Protein AF-A0A7C3V502-F1 (afdb_monomer)

Mean predicted aligned error: 5.28 Å

Solvent-accessible surface area (backbone atoms only — not comparable to full-atom values): 19127 Å² total; per-residue (Å²): 120,96,48,74,47,62,85,49,51,72,70,89,40,39,70,63,51,28,58,52,49,51,53,50,53,53,49,51,48,48,35,49,53,75,63,43,96,63,15,77,78,39,66,83,66,76,89,85,81,78,85,78,71,73,85,75,92,73,74,84,58,48,64,22,66,33,63,44,36,53,68,42,35,56,64,29,27,85,52,94,46,42,47,17,48,36,57,50,53,22,53,44,64,38,39,59,20,58,54,22,60,83,73,76,39,70,49,58,47,76,46,80,37,49,69,68,15,42,38,43,51,44,23,32,28,42,61,85,42,62,78,43,71,45,50,30,75,38,28,13,46,38,76,64,28,37,44,21,43,50,41,67,70,31,18,50,38,31,41,52,41,51,52,53,43,46,52,52,18,62,76,70,75,50,46,54,62,57,43,72,84,42,39,68,60,51,43,43,54,41,36,76,70,72,48,73,41,89,99,59,67,36,83,69,43,68,66,48,70,71,26,52,75,47,54,74,57,79,67,53,68,34,21,69,69,29,42,73,47,68,53,93,92,44,57,34,34,22,66,46,36,64,77,34,39,42,30,38,39,42,91,54,75,39,74,33,47,34,39,40,39,31,44,31,63,49,87,87,58,86,79,75,87,47,92,89,47,77,90,71,67,89,80,63,72,46,35,37,15,58,19,23,34,33,37,27,38,24,52,95,94,38,77,42,79,77,48,74,52,66,79,47,83,65,43,73,43,79,45,80,64,72,42,76,31,38,26,44,32,45,35,38,63,32,44,62,68,39,81,49,34,41,34,17,29,58,46,41,71

pLDDT: mean 93.51, std 8.18, range [52.06, 98.81]

Sequence (349 aa):
WIELGGEYHPIYDTEKLRDQLLKIVLGVWDHIKNRCPDKKRARNWALEWLQFLPAKRESRRFTGKHILTQNDIESEGKFEDIIAYGGWPMDDHHPAGFYSVKMGFPSTTFHPAPSPYGIPYRCLVSKNIKNLMFAGRNASCTHIAMSSTRVMGTCSSMGQAAGTAAAIAAKKGILPEDISNQIGLLQQTLLYDDAYIPWVKQEMPELTLKSHLLSSSGNPEPVRDGINRPVDNNLHCWECKPGDWISYVFKEKSFVNKITVIVDSGLDKLIAMSHHQRDDQLSSPPETMPENFRIEAKSNGRWHTIIRVKNNYQRLFRYETKREIEGIKLVLEKTHGAKKTRIYAFYCE

Structure (mmCIF, N/CA/C/O backbone):
data_AF-A0A7C3V502-F1
#
_entry.id   AF-A0A7C3V502-F1
#
loop_
_atom_site.group_PDB
_atom_site.id
_atom_site.type_symbol
_atom_site.label_atom_id
_atom_site.label_alt_id
_atom_site.label_comp_id
_atom_site.label_asym_id
_atom_site.label_entity_id
_atom_site.label_seq_id
_atom_site.pdbx_PDB_ins_code
_atom_site.Cartn_x
_atom_site.Cartn_y
_atom_site.Cartn_z
_atom_site.occupancy
_atom_site.B_iso_or_equiv
_atom_site.auth_seq_id
_atom_site.auth_comp_id
_atom_site.auth_asym_id
_atom_site.auth_atom_id
_atom_site.pdbx_PDB_model_num
ATOM 1 N N . TRP A 1 1 ? 24.436 5.297 -14.879 1.00 66.81 1 TRP A N 1
ATOM 2 C CA . TRP A 1 1 ? 23.797 3.981 -15.068 1.00 66.81 1 TRP A CA 1
ATOM 3 C C . TRP A 1 1 ? 24.652 3.119 -15.986 1.00 66.81 1 TRP A C 1
ATOM 5 O O . TRP A 1 1 ? 25.259 3.672 -16.895 1.00 66.81 1 TRP A O 1
ATOM 15 N N . ILE A 1 2 ? 24.754 1.806 -15.738 1.00 84.75 2 ILE A N 1
ATOM 16 C CA . ILE A 1 2 ? 25.392 0.862 -16.674 1.00 84.75 2 ILE A CA 1
ATOM 17 C C . ILE A 1 2 ? 24.279 0.213 -17.493 1.00 84.75 2 ILE A C 1
ATOM 19 O O . ILE A 1 2 ? 23.735 -0.819 -17.110 1.00 84.75 2 ILE A O 1
ATOM 23 N N . GLU A 1 3 ? 23.881 0.866 -18.577 1.00 86.81 3 GLU A N 1
ATOM 24 C CA . GLU A 1 3 ? 22.782 0.401 -19.421 1.00 86.81 3 GLU A CA 1
ATOM 25 C C . GLU A 1 3 ? 23.020 0.762 -20.888 1.00 86.81 3 GLU A C 1
ATOM 27 O O . GLU A 1 3 ? 23.731 1.716 -21.205 1.00 86.81 3 GLU A O 1
ATOM 32 N N . LEU A 1 4 ? 22.434 -0.036 -21.776 1.00 85.56 4 LEU A N 1
ATOM 33 C CA . LEU A 1 4 ? 22.462 0.098 -23.228 1.00 85.56 4 LEU A CA 1
ATOM 34 C C . LEU A 1 4 ? 21.138 -0.440 -23.778 1.00 85.56 4 LEU A C 1
ATOM 36 O O . LEU A 1 4 ? 20.484 -1.250 -23.118 1.00 85.56 4 LEU A O 1
ATOM 40 N N . GLY A 1 5 ? 20.798 -0.067 -25.011 1.00 71.62 5 GLY A N 1
ATOM 41 C CA . GLY A 1 5 ? 19.757 -0.762 -25.771 1.00 71.62 5 GLY A CA 1
ATOM 42 C C . GLY A 1 5 ? 18.637 0.101 -26.335 1.00 71.62 5 GLY A C 1
ATOM 43 O O . GLY A 1 5 ? 17.684 -0.475 -26.835 1.00 71.62 5 GLY A O 1
ATOM 44 N N . GLY A 1 6 ? 18.725 1.433 -26.299 1.00 80.81 6 GLY A N 1
ATOM 45 C CA . GLY A 1 6 ? 17.787 2.268 -27.058 1.00 80.81 6 GLY A CA 1
ATOM 46 C C . GLY A 1 6 ? 18.116 2.354 -28.555 1.00 80.81 6 GLY A C 1
ATOM 47 O O . GLY A 1 6 ? 17.233 2.620 -29.358 1.00 80.81 6 GLY A O 1
ATOM 48 N N . GLU A 1 7 ? 19.366 2.077 -28.942 1.00 87.81 7 GLU A N 1
ATOM 49 C CA . GLU A 1 7 ? 19.826 2.049 -30.346 1.00 87.81 7 GLU A CA 1
ATOM 50 C C . GLU A 1 7 ? 19.799 0.643 -30.980 1.00 87.81 7 GLU A C 1
ATOM 52 O O . GLU A 1 7 ? 20.106 0.478 -32.158 1.00 87.81 7 GLU A O 1
ATOM 57 N N . TYR A 1 8 ? 19.448 -0.384 -30.201 1.00 89.31 8 TYR A N 1
ATOM 58 C CA . TYR A 1 8 ? 19.392 -1.787 -30.624 1.00 89.31 8 TYR A CA 1
ATOM 59 C C . TYR A 1 8 ? 18.069 -2.407 -30.192 1.00 89.31 8 TYR A C 1
ATOM 61 O O . TYR A 1 8 ? 17.436 -1.938 -29.251 1.00 89.31 8 TYR A O 1
ATOM 69 N N . HIS A 1 9 ? 17.646 -3.499 -30.821 1.00 88.69 9 HIS A N 1
ATOM 70 C CA . HIS A 1 9 ? 16.403 -4.146 -30.438 1.00 88.69 9 HIS A CA 1
ATOM 71 C C . HIS A 1 9 ? 16.609 -5.039 -29.196 1.00 88.69 9 HIS A C 1
ATOM 73 O O . HIS A 1 9 ? 17.249 -6.089 -29.289 1.00 88.69 9 HIS A O 1
ATOM 79 N N . PRO A 1 10 ? 15.985 -4.748 -28.037 1.00 84.56 10 PRO A N 1
ATOM 80 C CA . PRO A 1 10 ? 16.294 -5.418 -26.765 1.00 84.56 10 PRO A CA 1
ATOM 81 C C . PRO A 1 10 ? 15.921 -6.909 -26.718 1.00 84.56 10 PRO A C 1
ATOM 83 O O . PRO A 1 10 ? 16.291 -7.615 -25.783 1.00 84.56 10 PRO A O 1
ATOM 86 N N . ILE A 1 11 ? 15.145 -7.411 -27.685 1.00 86.50 11 ILE A N 1
ATOM 87 C CA . ILE A 1 11 ? 14.863 -8.848 -27.865 1.00 86.50 11 ILE A CA 1
ATOM 88 C C . ILE A 1 11 ? 15.848 -9.482 -28.853 1.00 86.50 11 ILE A C 1
ATOM 90 O O . ILE A 1 11 ? 16.619 -10.343 -28.439 1.00 86.50 11 ILE A O 1
ATOM 94 N N . TYR A 1 12 ? 15.842 -9.058 -30.117 1.00 90.50 12 TYR A N 1
ATOM 95 C CA . TYR A 1 12 ? 16.639 -9.680 -31.175 1.00 90.50 12 TYR A CA 1
ATOM 96 C C . TYR A 1 12 ? 18.155 -9.476 -31.027 1.00 90.50 12 TYR A C 1
ATOM 98 O O . TYR A 1 12 ? 18.908 -10.383 -31.356 1.00 90.50 12 TYR A O 1
ATOM 106 N N . ASP A 1 13 ? 18.602 -8.365 -30.433 1.00 91.75 13 ASP A N 1
ATOM 107 C CA . ASP A 1 13 ? 20.029 -8.055 -30.251 1.00 91.75 13 ASP A CA 1
ATOM 108 C C . ASP A 1 13 ? 20.549 -8.399 -28.842 1.00 91.75 13 ASP A C 1
ATOM 110 O O . ASP A 1 13 ? 21.587 -7.891 -28.415 1.00 91.75 13 ASP A O 1
ATOM 114 N N . THR A 1 14 ? 19.833 -9.250 -28.091 1.00 89.88 14 THR A N 1
ATOM 115 C CA . THR A 1 14 ? 20.138 -9.566 -26.677 1.00 89.88 14 THR A CA 1
ATOM 116 C C . THR A 1 14 ? 21.595 -9.984 -26.464 1.00 89.88 14 THR A C 1
ATOM 118 O O . THR A 1 14 ? 22.242 -9.476 -25.552 1.00 89.88 14 THR A O 1
ATOM 121 N N . GLU A 1 15 ? 22.125 -10.878 -27.299 1.00 92.06 15 GLU A N 1
ATOM 122 C CA . GLU A 1 15 ? 23.489 -11.410 -27.160 1.00 92.06 15 GLU A CA 1
ATOM 123 C C . GLU A 1 15 ? 24.552 -10.331 -27.407 1.00 92.06 15 GLU A C 1
ATOM 125 O O . GLU A 1 15 ? 25.498 -10.178 -26.635 1.00 92.06 15 GLU A O 1
ATOM 130 N N . LYS A 1 16 ? 24.347 -9.496 -28.432 1.00 92.75 16 LYS A N 1
ATOM 131 C CA . LYS A 1 16 ? 25.224 -8.355 -28.716 1.00 92.75 16 LYS A CA 1
ATOM 132 C C . LYS A 1 16 ? 25.206 -7.353 -27.563 1.00 92.75 16 LYS A C 1
ATOM 134 O O . LYS A 1 16 ? 26.262 -6.884 -27.139 1.00 92.75 16 LYS A O 1
ATOM 139 N N . LEU A 1 17 ? 24.018 -7.029 -27.050 1.00 91.62 17 LEU A N 1
ATOM 140 C CA . LEU A 1 17 ? 23.853 -6.130 -25.909 1.00 91.62 17 LEU A CA 1
ATOM 141 C C . LEU A 1 17 ? 24.493 -6.700 -24.642 1.00 91.62 17 LEU A C 1
ATOM 143 O O . LEU A 1 17 ? 25.155 -5.954 -23.923 1.00 91.62 17 LEU A O 1
ATOM 147 N N . ARG A 1 18 ? 24.369 -8.010 -24.399 1.00 92.81 18 ARG A N 1
ATOM 148 C CA . ARG A 1 18 ? 25.060 -8.704 -23.308 1.00 92.81 18 ARG A CA 1
ATOM 149 C C . ARG A 1 18 ? 26.557 -8.468 -23.371 1.00 92.81 18 ARG A C 1
ATOM 151 O O . ARG A 1 18 ? 27.131 -7.998 -22.393 1.00 92.81 18 ARG A O 1
ATOM 158 N N . ASP A 1 19 ? 27.182 -8.773 -24.501 1.00 94.12 19 ASP A N 1
ATOM 159 C CA . ASP A 1 19 ? 28.637 -8.707 -24.615 1.00 94.12 19 ASP A CA 1
ATOM 160 C C . ASP A 1 19 ? 29.152 -7.273 -24.424 1.00 94.12 19 ASP A C 1
ATOM 162 O O . ASP A 1 19 ? 30.199 -7.059 -23.812 1.00 94.12 19 ASP A O 1
ATOM 166 N N . GLN A 1 20 ? 28.404 -6.271 -24.896 1.00 92.88 20 GLN A N 1
ATOM 167 C CA . GLN A 1 20 ? 28.734 -4.863 -24.661 1.00 92.88 20 GLN A CA 1
ATOM 168 C C . GLN A 1 20 ? 28.556 -4.461 -23.194 1.00 92.88 20 GLN A C 1
ATOM 170 O O . GLN A 1 20 ? 29.437 -3.816 -22.625 1.00 92.88 20 GLN A O 1
ATOM 175 N N . LEU A 1 21 ? 27.461 -4.870 -22.553 1.00 93.19 21 LEU A N 1
ATOM 176 C CA . LEU A 1 21 ? 27.223 -4.588 -21.138 1.00 93.19 21 LEU A CA 1
ATOM 177 C C . LEU A 1 21 ? 28.276 -5.250 -20.244 1.00 93.19 21 LEU A C 1
ATOM 179 O O . LEU A 1 21 ? 28.781 -4.594 -19.338 1.00 93.19 21 LEU A O 1
ATOM 183 N N . LEU A 1 22 ? 28.680 -6.492 -20.529 1.00 94.25 22 LEU A N 1
ATOM 184 C CA . LEU A 1 22 ? 29.755 -7.172 -19.799 1.00 94.25 22 LEU A CA 1
ATOM 185 C C . LEU A 1 22 ? 31.083 -6.414 -19.916 1.00 94.25 22 LEU A C 1
ATOM 187 O O . LEU A 1 22 ? 31.751 -6.201 -18.904 1.00 94.25 22 LEU A O 1
ATOM 191 N N . LYS A 1 23 ? 31.441 -5.930 -21.116 1.00 94.38 23 LYS A N 1
ATOM 192 C CA . LYS A 1 23 ? 32.631 -5.079 -21.309 1.00 94.38 23 LYS A CA 1
ATOM 193 C C . LYS A 1 23 ? 32.560 -3.807 -20.466 1.00 94.38 23 LYS A C 1
ATOM 195 O O . LYS A 1 23 ? 33.547 -3.449 -19.827 1.00 94.38 23 LYS A O 1
ATOM 200 N N . ILE A 1 24 ? 31.406 -3.136 -20.445 1.00 93.38 24 ILE A N 1
ATOM 201 C CA . ILE A 1 24 ? 31.222 -1.910 -19.659 1.00 93.38 24 ILE A CA 1
ATOM 202 C C . ILE A 1 24 ? 31.322 -2.211 -18.163 1.00 93.38 24 ILE A C 1
ATOM 204 O O . ILE A 1 24 ? 32.071 -1.528 -17.472 1.00 93.38 24 ILE A O 1
ATOM 208 N N . VAL A 1 25 ? 30.626 -3.233 -17.653 1.00 93.69 25 VAL A N 1
ATOM 209 C CA . VAL A 1 25 ? 30.652 -3.576 -16.222 1.00 93.69 25 VAL A CA 1
ATOM 210 C C . VAL A 1 25 ? 32.063 -3.947 -15.765 1.00 93.69 25 VAL A C 1
ATOM 212 O O . VAL A 1 25 ? 32.523 -3.435 -14.746 1.00 93.69 25 VAL A O 1
ATOM 215 N N . LEU A 1 26 ? 32.782 -4.774 -16.530 1.00 94.81 26 LEU A N 1
ATOM 216 C CA . LEU A 1 26 ? 34.165 -5.136 -16.210 1.00 94.81 26 LEU A CA 1
ATOM 217 C C . LEU A 1 26 ? 35.108 -3.927 -16.293 1.00 94.81 26 LEU A C 1
ATOM 219 O O . LEU A 1 26 ? 35.999 -3.793 -15.458 1.00 94.81 26 LEU A O 1
ATOM 223 N N . GLY A 1 27 ? 34.886 -3.011 -17.241 1.00 94.62 27 GLY A N 1
ATOM 224 C CA . GLY A 1 27 ? 35.622 -1.747 -17.320 1.00 94.62 27 GLY A CA 1
ATOM 225 C C . GLY A 1 27 ? 35.354 -0.820 -16.129 1.00 94.62 27 GLY A C 1
ATOM 226 O O . GLY A 1 27 ? 36.281 -0.215 -15.594 1.00 94.62 27 GLY A O 1
ATOM 227 N N . VAL A 1 28 ? 34.103 -0.737 -15.664 1.00 92.88 28 VAL A N 1
ATOM 228 C CA . VAL A 1 28 ? 33.741 0.001 -14.443 1.00 92.88 28 VAL A CA 1
ATOM 229 C C . VAL A 1 28 ? 34.386 -0.644 -13.217 1.00 92.88 28 VAL A C 1
ATOM 231 O O . VAL A 1 28 ? 34.928 0.069 -12.373 1.00 92.88 28 VAL A O 1
ATOM 234 N N . TRP A 1 29 ? 34.393 -1.976 -13.129 1.00 94.75 29 TRP A N 1
ATOM 235 C CA . TRP A 1 29 ? 35.083 -2.688 -12.056 1.00 94.75 29 TRP A CA 1
ATOM 236 C C . TRP A 1 29 ? 36.590 -2.407 -12.056 1.00 94.75 29 TRP A C 1
ATOM 238 O O . TRP A 1 29 ? 37.125 -2.032 -11.014 1.00 94.75 29 TRP A O 1
ATOM 248 N N . ASP A 1 30 ? 37.262 -2.494 -13.211 1.00 95.38 30 ASP A N 1
ATOM 249 C CA . ASP A 1 30 ? 38.680 -2.125 -13.353 1.00 95.38 30 ASP A CA 1
ATOM 250 C C . ASP A 1 30 ? 38.926 -0.678 -12.910 1.00 95.38 30 ASP A C 1
ATOM 252 O O . ASP A 1 30 ? 39.865 -0.401 -12.161 1.00 95.38 30 ASP A O 1
ATOM 256 N N . HIS A 1 31 ? 38.047 0.249 -13.302 1.00 94.00 31 HIS A N 1
ATOM 257 C CA . HIS A 1 31 ? 38.139 1.633 -12.862 1.00 94.00 31 HIS A CA 1
ATOM 258 C C . HIS A 1 31 ? 38.067 1.748 -11.333 1.00 94.00 31 HIS A C 1
ATOM 260 O O . HIS A 1 31 ? 38.958 2.350 -10.7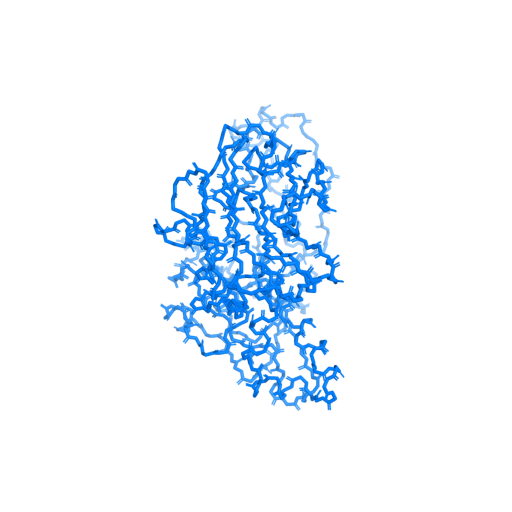36 1.00 94.00 31 HIS A O 1
ATOM 266 N N . ILE A 1 32 ? 37.067 1.132 -10.691 1.00 93.25 32 ILE A N 1
ATOM 267 C CA . ILE A 1 32 ? 36.899 1.133 -9.227 1.00 93.25 32 ILE A CA 1
ATOM 268 C C . ILE A 1 32 ? 38.121 0.526 -8.523 1.00 93.25 32 ILE A C 1
ATOM 270 O O . ILE A 1 32 ? 38.553 1.022 -7.482 1.00 93.25 32 ILE A O 1
ATOM 274 N N . LYS A 1 33 ? 38.690 -0.547 -9.076 1.00 93.25 33 LYS A N 1
ATOM 275 C CA . LYS A 1 33 ? 39.799 -1.278 -8.456 1.00 93.25 33 LYS A CA 1
ATOM 276 C C . LYS A 1 33 ? 41.151 -0.630 -8.609 1.00 93.25 33 LYS A C 1
ATOM 278 O O . LYS A 1 33 ? 41.930 -0.604 -7.659 1.00 93.25 33 LYS A O 1
ATOM 283 N N . ASN A 1 34 ? 41.418 -0.102 -9.792 1.00 93.88 34 ASN A N 1
ATOM 284 C CA . ASN A 1 34 ? 42.779 0.208 -10.195 1.00 93.88 34 ASN A CA 1
ATOM 285 C C . ASN A 1 34 ? 42.990 1.703 -10.455 1.00 93.88 34 ASN A C 1
ATOM 287 O O . ASN A 1 34 ? 44.117 2.195 -10.316 1.00 93.88 34 ASN A O 1
ATOM 291 N N . ARG A 1 35 ? 41.929 2.452 -10.793 1.00 94.25 35 ARG A N 1
ATOM 292 C CA . ARG A 1 35 ? 42.065 3.789 -11.399 1.00 94.25 35 ARG A CA 1
ATOM 293 C C . ARG A 1 35 ? 41.384 4.920 -10.638 1.00 94.25 35 ARG A C 1
ATOM 295 O O . ARG A 1 35 ? 41.898 6.032 -10.690 1.00 94.25 35 ARG A O 1
ATOM 302 N N . CYS A 1 36 ? 40.266 4.678 -9.957 1.00 93.00 36 CYS A N 1
ATOM 303 C CA . CYS A 1 36 ? 39.509 5.753 -9.321 1.00 93.00 36 CYS A CA 1
ATOM 304 C C . CYS A 1 36 ? 40.279 6.363 -8.128 1.00 93.00 36 CYS A C 1
ATOM 306 O O . CYS A 1 36 ? 41.112 5.678 -7.519 1.00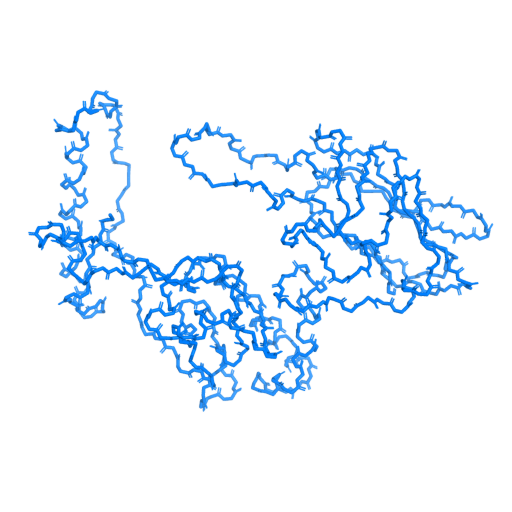 93.00 36 CYS A O 1
ATOM 308 N N . PRO A 1 37 ? 40.008 7.633 -7.760 1.00 93.31 37 PRO A N 1
ATOM 309 C CA . PRO A 1 37 ? 40.662 8.291 -6.622 1.00 93.31 37 PRO A CA 1
ATOM 310 C C . PRO A 1 37 ? 40.542 7.500 -5.309 1.00 93.31 37 PRO A C 1
ATOM 312 O O . PRO A 1 37 ? 41.491 7.426 -4.528 1.00 93.31 37 PRO A O 1
ATOM 315 N N . ASP A 1 38 ? 39.410 6.819 -5.119 1.00 87.31 38 ASP A N 1
ATOM 316 C CA . ASP A 1 38 ? 39.077 6.062 -3.911 1.00 87.31 38 ASP A CA 1
ATOM 317 C C . ASP A 1 38 ? 39.523 4.591 -3.927 1.00 87.31 38 ASP A C 1
ATOM 319 O O . ASP A 1 38 ? 39.175 3.827 -3.023 1.00 87.31 38 ASP A O 1
ATOM 323 N N . LYS A 1 39 ? 40.337 4.161 -4.900 1.00 92.12 39 LYS A N 1
ATOM 324 C CA . LYS A 1 39 ? 40.735 2.749 -5.073 1.00 92.12 39 LYS A CA 1
ATOM 325 C C . LYS A 1 39 ? 41.321 2.085 -3.824 1.00 92.12 39 LYS A C 1
ATOM 327 O O . LYS A 1 39 ? 41.163 0.883 -3.622 1.00 92.12 39 LYS A O 1
ATOM 332 N N . LYS A 1 40 ? 41.952 2.860 -2.929 1.00 93.50 40 LYS A N 1
ATOM 333 C CA . LYS A 1 40 ? 42.460 2.361 -1.636 1.00 93.50 40 LYS A CA 1
ATOM 334 C C . LYS A 1 40 ? 41.350 1.758 -0.770 1.00 93.50 40 LYS A C 1
ATOM 336 O O . LYS A 1 40 ? 41.606 0.772 -0.086 1.00 93.50 40 LYS A O 1
ATOM 341 N N . ARG A 1 41 ? 40.129 2.306 -0.818 1.00 90.38 41 ARG A N 1
ATOM 342 C CA . ARG A 1 41 ? 38.952 1.759 -0.117 1.00 90.38 41 ARG A CA 1
ATOM 343 C C . ARG A 1 41 ? 38.520 0.431 -0.721 1.00 90.38 41 ARG A C 1
ATOM 345 O O . ARG A 1 41 ? 38.160 -0.490 0.003 1.00 90.38 41 ARG A O 1
ATOM 352 N N . ALA A 1 42 ? 38.617 0.325 -2.040 1.00 90.69 42 ALA A N 1
ATOM 353 C CA . ALA A 1 42 ? 38.261 -0.874 -2.769 1.00 90.69 42 ALA A CA 1
ATOM 354 C C . ALA A 1 42 ? 39.357 -1.952 -2.731 1.00 90.69 42 ALA A C 1
ATOM 356 O O . ALA A 1 42 ? 39.081 -3.056 -3.178 1.00 90.69 42 ALA A O 1
ATOM 357 N N . ARG A 1 43 ? 40.563 -1.703 -2.197 1.00 90.31 43 ARG A N 1
ATOM 358 C CA . ARG A 1 43 ? 41.729 -2.610 -2.321 1.00 90.31 43 ARG A CA 1
ATOM 359 C C . ARG A 1 43 ? 41.450 -4.082 -1.982 1.00 90.31 43 ARG A C 1
ATOM 361 O O . ARG A 1 43 ? 42.017 -4.960 -2.614 1.00 90.31 43 ARG A O 1
ATOM 368 N N . ASN A 1 44 ? 40.567 -4.329 -1.011 1.00 92.00 44 ASN A N 1
ATOM 369 C CA . ASN A 1 44 ? 40.256 -5.665 -0.501 1.00 92.00 44 ASN A CA 1
ATOM 370 C C . ASN A 1 44 ? 38.899 -6.206 -0.975 1.00 92.00 44 ASN A C 1
ATOM 372 O O . ASN A 1 44 ? 38.541 -7.309 -0.579 1.00 92.00 44 ASN A O 1
ATOM 376 N N . TRP A 1 45 ? 38.101 -5.465 -1.760 1.00 92.19 45 TRP A N 1
ATOM 377 C CA . TRP A 1 45 ? 36.834 -6.045 -2.236 1.00 92.19 45 TRP A CA 1
ATOM 378 C C . TRP A 1 45 ? 37.106 -7.019 -3.382 1.00 92.19 45 TRP A C 1
ATOM 380 O O . TRP A 1 45 ? 37.922 -6.721 -4.252 1.00 92.19 45 TRP A O 1
ATOM 390 N N . ALA A 1 46 ? 36.376 -8.120 -3.437 1.00 92.00 46 ALA A N 1
ATOM 391 C CA . ALA A 1 46 ? 36.349 -9.010 -4.590 1.00 92.00 46 ALA A CA 1
ATOM 392 C C . ALA A 1 46 ? 35.068 -8.766 -5.398 1.00 92.00 46 ALA A C 1
ATOM 394 O O . ALA A 1 46 ? 34.064 -8.318 -4.844 1.00 92.00 46 ALA A O 1
ATOM 395 N N . LEU A 1 47 ? 35.106 -9.036 -6.704 1.00 92.00 47 LEU A N 1
ATOM 396 C CA . LEU A 1 47 ? 33.880 -9.140 -7.491 1.00 92.00 47 LEU A CA 1
ATOM 397 C C . LEU A 1 47 ? 33.300 -10.527 -7.217 1.00 92.00 47 LEU A C 1
ATOM 399 O O . LEU A 1 47 ? 33.818 -11.515 -7.726 1.00 92.00 47 LEU A O 1
ATOM 403 N N . GLU A 1 48 ? 32.281 -10.590 -6.368 1.00 93.31 48 GLU A N 1
ATOM 404 C CA . GLU A 1 48 ? 31.677 -11.855 -5.938 1.00 93.31 48 GLU A CA 1
ATOM 405 C C . GLU A 1 48 ? 30.769 -12.455 -7.016 1.00 93.31 48 GLU A C 1
ATOM 407 O O . GLU A 1 48 ? 30.812 -13.655 -7.276 1.00 93.31 48 GLU A O 1
ATOM 412 N N . TRP A 1 49 ? 29.965 -11.617 -7.676 1.00 93.12 49 TRP A N 1
ATOM 413 C CA . TRP A 1 49 ? 28.987 -12.072 -8.654 1.00 93.12 49 TRP A CA 1
ATOM 414 C C . TRP A 1 49 ? 28.757 -11.050 -9.768 1.00 93.12 49 TRP A C 1
ATOM 416 O O . TRP A 1 49 ? 28.771 -9.838 -9.542 1.00 93.12 49 TRP A O 1
ATOM 426 N N . LEU A 1 50 ? 28.514 -11.556 -10.978 1.00 90.81 50 LEU A N 1
ATOM 427 C CA . LEU A 1 50 ? 28.151 -10.769 -12.151 1.00 90.81 50 LEU A CA 1
ATOM 428 C C . LEU A 1 50 ? 27.029 -11.473 -12.922 1.00 90.81 50 LEU A C 1
ATOM 430 O O . LEU A 1 50 ? 27.199 -12.595 -13.398 1.00 90.81 50 LEU A O 1
ATOM 434 N N . GLN A 1 51 ? 25.897 -10.790 -13.088 1.00 89.25 51 GLN A N 1
ATOM 435 C CA . GLN A 1 51 ? 24.789 -11.272 -13.909 1.00 89.25 51 GLN A CA 1
ATOM 436 C C . GLN A 1 51 ? 25.199 -11.344 -15.389 1.00 89.25 51 GLN A C 1
ATOM 438 O O . GLN A 1 51 ? 25.502 -10.320 -16.000 1.00 89.25 51 GLN A O 1
ATOM 443 N N . PHE A 1 52 ? 25.123 -12.535 -15.988 1.00 88.50 52 PHE A N 1
ATOM 444 C CA . PHE A 1 52 ? 25.423 -12.727 -17.413 1.00 88.50 52 PHE A CA 1
ATOM 445 C C . PHE A 1 52 ? 24.253 -12.404 -18.348 1.00 88.50 52 PHE A C 1
ATOM 447 O O . PHE A 1 52 ? 24.493 -12.065 -19.498 1.00 88.50 52 PHE A O 1
ATOM 454 N N . LEU A 1 53 ? 22.995 -12.504 -17.906 1.00 87.81 53 LEU A N 1
ATOM 455 C CA . LEU A 1 53 ? 21.842 -12.152 -18.751 1.00 87.81 53 LEU A CA 1
ATOM 456 C C . LEU A 1 53 ? 21.418 -10.699 -18.506 1.00 87.81 53 LEU A C 1
ATOM 458 O O . LEU A 1 53 ? 21.059 -10.384 -17.370 1.00 87.81 53 LEU A O 1
ATOM 462 N N . PRO A 1 54 ? 21.385 -9.828 -19.533 1.00 84.31 54 PRO A N 1
ATOM 463 C CA . PRO A 1 54 ? 20.954 -8.446 -19.368 1.00 84.31 54 PRO A CA 1
ATOM 464 C C . PRO A 1 54 ? 19.539 -8.350 -18.804 1.00 84.31 54 PRO A C 1
ATOM 466 O O . PRO A 1 54 ? 18.590 -8.914 -19.357 1.00 84.31 54 PRO A O 1
ATOM 469 N N . ALA A 1 55 ? 19.384 -7.585 -17.726 1.00 86.44 55 ALA A N 1
ATOM 470 C CA . ALA A 1 55 ? 18.066 -7.226 -17.230 1.00 86.44 55 ALA A CA 1
ATOM 471 C C . ALA A 1 55 ? 17.372 -6.300 -18.239 1.00 86.44 55 ALA A C 1
ATOM 473 O O . ALA A 1 55 ? 17.948 -5.311 -18.693 1.00 86.44 55 ALA A O 1
ATOM 474 N N . LYS A 1 56 ? 16.114 -6.602 -18.576 1.00 83.75 56 LYS A N 1
ATOM 475 C CA . LYS A 1 56 ? 15.314 -5.793 -19.503 1.00 83.75 56 LYS A CA 1
ATOM 476 C C . LYS A 1 56 ? 14.389 -4.878 -18.711 1.00 83.75 56 LYS A C 1
ATOM 478 O O . LYS A 1 56 ? 13.539 -5.344 -17.948 1.00 83.75 56 LYS A O 1
ATOM 483 N N . ARG A 1 57 ? 14.569 -3.567 -18.877 1.00 82.62 57 ARG A N 1
ATOM 484 C CA . ARG A 1 57 ? 13.675 -2.563 -18.278 1.00 82.62 57 ARG A CA 1
ATOM 485 C C . ARG A 1 57 ? 12.344 -2.507 -19.017 1.00 82.62 57 ARG A C 1
ATOM 487 O O . ARG A 1 57 ? 11.308 -2.379 -18.373 1.00 82.62 57 ARG A O 1
ATOM 494 N N . GLU A 1 58 ? 12.385 -2.696 -20.335 1.00 81.81 58 GLU A N 1
ATOM 495 C CA . GLU A 1 58 ? 11.229 -2.617 -21.222 1.00 81.81 58 GLU A CA 1
ATOM 496 C C . GLU A 1 58 ? 11.196 -3.760 -22.235 1.00 81.81 58 GLU A C 1
ATOM 498 O O . GLU A 1 58 ? 12.225 -4.307 -22.642 1.00 81.81 58 GLU A O 1
ATOM 503 N N . SER A 1 59 ? 9.983 -4.140 -22.626 1.00 82.69 59 SER A N 1
ATOM 504 C CA . SER A 1 59 ? 9.728 -5.165 -23.632 1.00 82.69 59 SER A CA 1
ATOM 505 C C . SER A 1 59 ? 8.313 -4.992 -24.193 1.00 82.69 59 SER A C 1
ATOM 507 O O . SER A 1 59 ? 7.752 -3.897 -24.163 1.00 82.69 59 SER A O 1
ATOM 509 N N . ARG A 1 60 ? 7.726 -6.076 -24.706 1.00 85.88 60 ARG A N 1
ATOM 510 C CA . ARG A 1 60 ? 6.334 -6.113 -25.154 1.00 85.88 60 ARG A CA 1
ATOM 511 C C . ARG A 1 60 ? 5.401 -5.696 -24.013 1.00 85.88 60 ARG A C 1
ATOM 513 O O . ARG A 1 60 ? 5.493 -6.224 -22.906 1.00 85.88 60 ARG A O 1
ATOM 520 N N . ARG A 1 61 ? 4.493 -4.775 -24.323 1.00 89.44 61 ARG A N 1
ATOM 521 C CA . ARG A 1 61 ? 3.396 -4.332 -23.458 1.00 89.44 61 ARG A CA 1
ATOM 522 C C . ARG A 1 61 ? 2.077 -4.785 -24.067 1.00 89.44 61 ARG A C 1
ATOM 524 O O . ARG A 1 61 ? 1.974 -4.897 -25.290 1.00 89.44 61 ARG A O 1
ATOM 531 N N . PHE A 1 62 ? 1.086 -5.041 -23.224 1.00 93.50 62 PHE A N 1
ATOM 532 C CA . PHE A 1 62 ? -0.261 -5.328 -23.697 1.00 93.50 62 PHE A CA 1
ATOM 533 C C . PHE A 1 62 ? -1.039 -4.035 -23.924 1.00 93.50 62 PHE A C 1
ATOM 535 O O . PHE A 1 62 ? -0.817 -3.031 -23.252 1.00 93.50 62 PHE A O 1
ATOM 542 N N . THR A 1 63 ? -1.976 -4.069 -24.869 1.00 97.75 63 THR A N 1
ATOM 543 C CA . THR A 1 63 ? -2.947 -2.989 -25.051 1.00 97.75 63 THR A CA 1
ATOM 544 C C . THR A 1 63 ? -4.191 -3.299 -24.236 1.00 97.75 63 THR A C 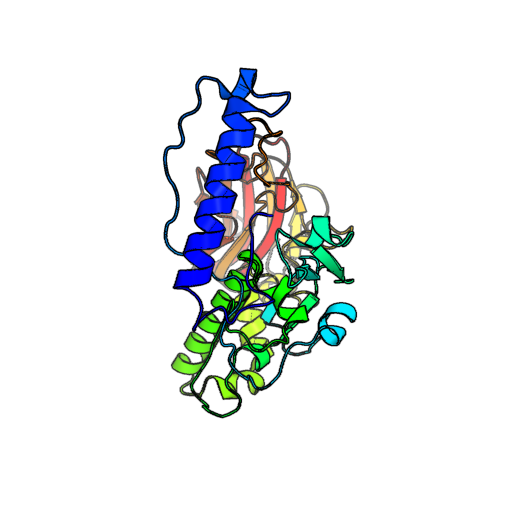1
ATOM 546 O O . THR A 1 63 ? -4.919 -4.254 -24.519 1.00 97.75 63 THR A O 1
ATOM 549 N N . GLY A 1 64 ? -4.419 -2.484 -23.216 1.00 97.81 64 GLY A N 1
ATOM 550 C CA . GLY A 1 64 ? -5.613 -2.527 -22.390 1.00 97.81 64 GLY A CA 1
ATOM 551 C C . GLY A 1 64 ? -6.739 -1.654 -22.922 1.00 97.81 64 GLY A C 1
ATOM 552 O O . GLY A 1 64 ? -6.613 -1.014 -23.969 1.00 97.81 64 GLY A O 1
ATOM 553 N N . LYS A 1 65 ? -7.848 -1.620 -22.182 1.00 98.06 65 LYS A N 1
ATOM 554 C CA . LYS A 1 65 ? -8.989 -0.737 -22.470 1.00 98.06 65 LYS A CA 1
ATOM 555 C C . LYS A 1 65 ? -8.619 0.753 -22.372 1.00 98.06 65 LYS A C 1
ATOM 557 O O . LYS A 1 65 ? -9.247 1.567 -23.040 1.00 98.06 65 LYS A O 1
ATOM 562 N N . HIS A 1 66 ? -7.580 1.097 -21.606 1.00 98.31 66 HIS A N 1
ATOM 563 C CA . HIS A 1 66 ? -6.891 2.397 -21.633 1.00 98.31 66 HIS A CA 1
ATOM 564 C C . HIS A 1 66 ? -5.387 2.190 -21.775 1.00 98.31 66 HIS A C 1
ATOM 566 O O . HIS A 1 66 ? -4.852 1.190 -21.297 1.00 98.31 66 HIS A O 1
ATOM 572 N N . ILE A 1 67 ? -4.699 3.134 -22.409 1.00 98.44 67 ILE A N 1
ATOM 573 C CA . ILE A 1 67 ? -3.235 3.208 -22.425 1.00 98.44 67 ILE A CA 1
ATOM 574 C C . ILE A 1 67 ? -2.874 4.420 -21.579 1.00 98.44 67 ILE A C 1
ATOM 576 O O . ILE A 1 67 ? -3.136 5.538 -22.006 1.00 98.44 67 ILE A O 1
ATOM 580 N N . LEU A 1 68 ? -2.280 4.208 -20.402 1.00 98.31 68 LEU A N 1
ATOM 581 C CA . LEU A 1 68 ? -1.827 5.321 -19.568 1.00 98.31 68 LEU A CA 1
ATOM 582 C C . LEU A 1 68 ? -0.741 6.115 -20.305 1.00 98.31 68 LEU A C 1
ATOM 584 O O . LEU A 1 68 ? 0.257 5.538 -20.749 1.00 98.31 68 LEU A O 1
ATOM 588 N N . THR A 1 69 ? -0.938 7.420 -20.448 1.00 97.94 69 THR A N 1
ATOM 589 C CA . THR A 1 69 ? -0.046 8.310 -21.200 1.00 97.94 69 THR A CA 1
ATOM 590 C C . THR A 1 69 ? 0.796 9.203 -20.292 1.00 97.94 69 THR A C 1
ATOM 592 O O . THR A 1 69 ? 0.577 9.280 -19.086 1.00 97.94 69 THR A O 1
ATOM 595 N N . GLN A 1 70 ? 1.771 9.899 -20.884 1.00 96.81 70 GLN A N 1
ATOM 596 C CA . GLN A 1 70 ? 2.519 10.948 -20.190 1.00 96.81 70 GLN A CA 1
ATOM 597 C C . GLN A 1 70 ? 1.576 12.059 -19.702 1.00 96.81 70 GLN A C 1
ATOM 599 O O . GLN A 1 70 ? 1.639 12.430 -18.538 1.00 96.81 70 GLN A O 1
ATOM 604 N N . ASN A 1 71 ? 0.654 12.519 -20.558 1.00 97.56 71 ASN A N 1
ATOM 605 C CA . ASN A 1 71 ? -0.311 13.568 -20.213 1.00 97.56 71 ASN A CA 1
ATOM 606 C C . ASN A 1 71 ? -1.225 13.153 -19.052 1.00 97.56 71 ASN A C 1
ATOM 608 O O . ASN A 1 71 ? -1.545 13.976 -18.197 1.00 97.56 71 ASN A O 1
ATOM 612 N N . ASP A 1 72 ? -1.631 11.880 -18.999 1.00 98.06 72 ASP A N 1
ATOM 613 C CA . ASP A 1 72 ? -2.406 11.354 -17.872 1.00 98.06 72 ASP A CA 1
ATOM 614 C C . ASP A 1 72 ? -1.624 11.484 -16.558 1.00 98.06 72 ASP A C 1
ATOM 616 O O . ASP A 1 72 ? -2.177 11.921 -15.556 1.00 98.06 72 ASP A O 1
ATOM 620 N N . ILE A 1 73 ? -0.331 11.138 -16.565 1.00 97.50 73 ILE A N 1
ATOM 621 C CA . ILE A 1 73 ? 0.532 11.248 -15.381 1.00 97.50 73 ILE A CA 1
ATOM 622 C C . ILE A 1 73 ? 0.757 12.716 -15.009 1.00 97.50 73 ILE A C 1
ATOM 624 O O . ILE A 1 73 ? 0.573 13.076 -13.850 1.00 97.50 73 ILE A O 1
ATOM 628 N N . GLU A 1 74 ? 1.105 13.572 -15.973 1.00 96.88 74 GLU A N 1
ATOM 629 C CA . GLU A 1 74 ? 1.337 15.010 -15.758 1.00 96.88 74 GLU A CA 1
ATOM 630 C C . GLU A 1 74 ? 0.102 15.736 -15.202 1.00 96.88 74 GLU A C 1
ATOM 632 O O . GLU A 1 74 ? 0.245 16.731 -14.495 1.00 96.88 74 GLU A O 1
ATOM 637 N N . SER A 1 75 ? -1.098 15.210 -15.464 1.00 96.38 75 SER A N 1
ATOM 638 C CA . SER A 1 75 ? -2.378 15.699 -14.932 1.00 96.38 75 SER A CA 1
ATOM 639 C C . SER A 1 75 ? -2.873 14.944 -13.685 1.00 96.38 75 SER A C 1
ATOM 641 O O . SER A 1 75 ? -4.062 14.980 -13.368 1.00 96.38 75 SER A O 1
ATOM 643 N N . GLU A 1 76 ? -1.974 14.261 -12.964 1.00 96.06 76 GLU A N 1
ATOM 644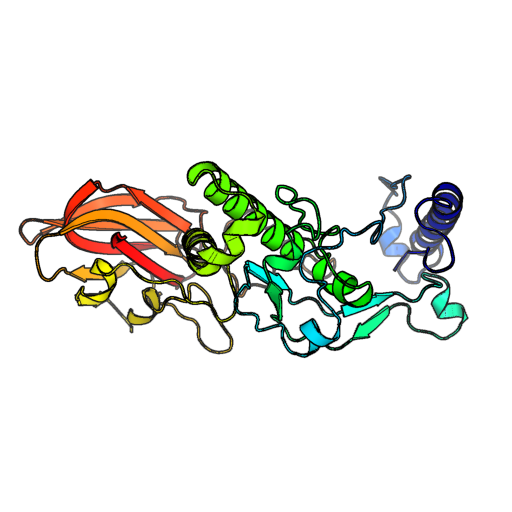 C CA . GLU A 1 76 ? -2.229 13.459 -11.751 1.00 96.06 76 GLU A CA 1
ATOM 645 C C . GLU A 1 76 ? -3.066 12.184 -11.969 1.00 96.06 76 GLU A C 1
ATOM 647 O O . GLU A 1 76 ? -3.146 11.343 -11.077 1.00 96.06 76 GLU A O 1
ATOM 652 N N . GLY A 1 77 ? -3.679 11.966 -13.132 1.00 95.75 77 GLY A N 1
ATOM 653 C CA . GLY A 1 77 ? -4.414 10.731 -13.418 1.00 95.75 77 GLY A CA 1
ATOM 654 C C . GLY A 1 77 ? -5.603 10.497 -12.477 1.00 95.75 77 GLY A C 1
ATOM 655 O O . GLY A 1 77 ? -5.793 9.384 -11.980 1.00 95.75 77 GLY A O 1
ATOM 656 N N . LYS A 1 78 ? -6.403 11.540 -12.211 1.00 96.56 78 LYS A N 1
ATOM 657 C CA . LYS A 1 78 ? -7.619 11.487 -11.371 1.00 96.56 78 LYS A CA 1
ATOM 658 C C . LYS A 1 78 ? -8.789 10.789 -12.078 1.00 96.56 78 LYS A C 1
ATOM 660 O O . LYS A 1 78 ? -9.796 11.407 -12.410 1.00 96.56 78 LYS A O 1
ATOM 665 N N . PHE A 1 79 ? -8.636 9.499 -12.353 1.00 98.06 79 PHE A N 1
ATOM 666 C CA . PHE A 1 79 ? -9.681 8.673 -12.954 1.00 98.06 79 PHE A CA 1
ATOM 667 C C . PHE A 1 79 ? -10.740 8.247 -11.926 1.00 98.06 79 PHE A C 1
ATOM 669 O O . PHE A 1 79 ? -10.465 8.151 -10.735 1.00 98.06 79 PHE A O 1
ATOM 676 N N . GLU A 1 80 ? -11.949 7.926 -12.381 1.00 97.75 80 GLU A N 1
ATOM 677 C CA . GLU A 1 80 ? -12.983 7.356 -11.501 1.00 97.75 80 GLU A CA 1
ATOM 678 C C . GLU A 1 80 ? -12.645 5.913 -11.095 1.00 97.75 80 GLU A C 1
ATOM 680 O O . GLU A 1 80 ? -12.994 5.457 -10.007 1.00 97.75 80 GLU A O 1
ATOM 685 N N . ASP A 1 81 ? -11.908 5.199 -11.952 1.00 98.44 81 ASP A N 1
ATOM 686 C CA . ASP A 1 81 ? -11.592 3.786 -11.792 1.00 98.44 81 ASP A CA 1
ATOM 687 C C . ASP A 1 81 ? -10.168 3.495 -11.312 1.00 98.44 81 ASP A C 1
ATOM 689 O O . ASP A 1 81 ? -9.583 2.472 -11.668 1.00 98.44 81 ASP A O 1
ATOM 693 N N . ILE A 1 82 ? -9.593 4.378 -10.491 1.00 98.38 82 ILE A N 1
ATOM 694 C CA . ILE A 1 82 ? -8.246 4.193 -9.929 1.00 98.38 82 ILE A CA 1
ATOM 695 C C . ILE A 1 82 ? -8.216 2.963 -9.025 1.00 98.38 82 ILE A C 1
ATOM 697 O O . ILE A 1 82 ? -9.063 2.803 -8.146 1.00 98.38 82 ILE A O 1
ATOM 701 N N . ILE A 1 83 ? -7.204 2.119 -9.220 1.00 98.38 83 ILE A N 1
ATOM 702 C CA . ILE A 1 83 ? -6.969 0.915 -8.406 1.00 98.38 83 ILE A CA 1
ATOM 703 C C . ILE A 1 83 ? -5.535 0.792 -7.887 1.00 98.38 83 ILE A C 1
ATOM 705 O O . ILE A 1 83 ? -5.240 -0.071 -7.066 1.00 98.38 83 ILE A O 1
ATOM 709 N N . ALA A 1 84 ? -4.639 1.638 -8.382 1.00 98.19 84 ALA A N 1
ATOM 710 C CA . ALA A 1 84 ? -3.230 1.679 -8.038 1.00 98.19 84 ALA A CA 1
ATOM 711 C C . ALA A 1 84 ? -2.711 3.096 -8.281 1.00 98.19 84 ALA A C 1
ATOM 713 O O . ALA A 1 84 ? -3.396 3.930 -8.876 1.00 98.19 84 ALA A O 1
ATOM 714 N N . TYR A 1 85 ? -1.492 3.368 -7.838 1.00 97.69 85 TYR A N 1
ATOM 715 C CA . TYR A 1 85 ? -0.875 4.677 -7.990 1.00 97.69 85 TYR A CA 1
ATOM 716 C C . TYR A 1 85 ? 0.632 4.555 -8.174 1.00 97.69 85 TYR A C 1
ATOM 718 O O . TYR A 1 85 ? 1.242 3.556 -7.784 1.00 97.69 85 TYR A O 1
ATOM 726 N N . GLY A 1 86 ? 1.228 5.587 -8.759 1.00 96.00 86 GLY A N 1
ATOM 727 C CA . GLY A 1 86 ? 2.671 5.782 -8.779 1.00 96.00 86 GLY A CA 1
ATOM 728 C C . GLY A 1 86 ? 3.056 7.112 -8.139 1.00 96.00 86 GLY A C 1
ATOM 729 O O . GLY A 1 86 ? 2.218 7.978 -7.914 1.00 96.00 86 GLY A O 1
ATOM 730 N N . GLY A 1 87 ? 4.338 7.258 -7.825 1.00 93.50 87 GLY A N 1
ATOM 731 C CA . GLY A 1 87 ? 4.923 8.512 -7.330 1.00 93.50 87 GLY A CA 1
ATOM 732 C C . GLY A 1 87 ? 6.389 8.678 -7.729 1.00 93.50 87 GLY A C 1
ATOM 733 O O . GLY A 1 87 ? 7.085 9.550 -7.222 1.00 93.50 87 GLY A O 1
ATOM 734 N N . TRP A 1 88 ? 6.883 7.808 -8.616 1.00 92.94 88 TRP A N 1
ATOM 735 C CA . TRP A 1 88 ? 8.231 7.923 -9.157 1.00 92.94 88 TRP A CA 1
ATOM 736 C C . TRP A 1 88 ? 8.239 8.975 -10.273 1.00 92.94 88 TRP A C 1
ATOM 738 O O . TRP A 1 88 ? 7.299 8.996 -11.073 1.00 92.94 88 TRP A O 1
ATOM 748 N N . PRO A 1 89 ? 9.270 9.824 -10.388 1.00 92.50 89 PRO A N 1
ATOM 749 C CA . PRO A 1 89 ? 9.445 10.671 -11.563 1.00 92.50 89 PRO A CA 1
ATOM 750 C C . PRO A 1 89 ? 9.431 9.850 -12.860 1.00 92.50 89 PRO A C 1
ATOM 752 O O . PRO A 1 89 ? 9.813 8.682 -12.861 1.00 92.50 89 PRO A O 1
ATOM 755 N N . MET A 1 90 ? 9.026 10.441 -13.982 1.00 94.12 90 MET A N 1
ATOM 756 C CA . MET A 1 90 ? 9.206 9.786 -15.281 1.00 94.12 90 MET A CA 1
ATOM 757 C C . MET A 1 90 ? 10.677 9.913 -15.701 1.00 94.12 90 MET A C 1
ATOM 759 O O . MET A 1 90 ? 11.088 10.958 -16.203 1.00 94.12 90 MET A O 1
ATOM 763 N N . ASP A 1 91 ? 11.474 8.878 -15.414 1.00 91.25 91 ASP A N 1
ATOM 764 C CA . ASP A 1 91 ? 12.908 8.781 -15.710 1.00 91.25 91 ASP A CA 1
ATOM 765 C C . ASP A 1 91 ? 13.141 8.207 -17.117 1.00 91.25 91 ASP A C 1
ATOM 767 O O . ASP A 1 91 ? 13.332 7.003 -17.303 1.00 91.25 91 ASP A O 1
ATOM 771 N N . ASP A 1 92 ? 13.108 9.074 -18.127 1.00 89.94 92 ASP A N 1
ATOM 772 C CA . ASP A 1 92 ? 13.387 8.702 -19.513 1.00 89.94 92 ASP A CA 1
ATOM 773 C C . ASP A 1 92 ? 14.893 8.523 -19.729 1.00 89.94 92 ASP A C 1
ATOM 775 O O . ASP A 1 92 ? 15.705 9.378 -19.370 1.00 89.94 92 ASP A O 1
ATOM 779 N N . HIS A 1 93 ? 15.288 7.390 -20.298 1.00 89.25 93 HIS A N 1
ATOM 780 C CA . HIS A 1 93 ? 16.690 7.023 -20.453 1.00 89.25 93 HIS A CA 1
ATOM 781 C C . HIS A 1 93 ? 17.143 7.269 -21.884 1.00 89.25 93 HIS A C 1
ATOM 783 O O . HIS A 1 93 ? 16.563 6.748 -22.834 1.00 89.25 93 HIS A O 1
ATOM 789 N N . HIS A 1 94 ? 18.239 8.015 -22.034 1.00 90.75 94 HIS A N 1
ATOM 790 C CA . HIS A 1 94 ? 18.751 8.361 -23.353 1.00 90.75 94 HIS A CA 1
ATOM 791 C C . HIS A 1 94 ? 19.061 7.084 -24.164 1.00 90.75 94 HIS A C 1
ATOM 793 O O . HIS A 1 94 ? 19.734 6.193 -23.636 1.00 90.75 94 HIS A O 1
ATOM 799 N N . PRO A 1 95 ? 18.668 6.979 -25.451 1.00 89.69 95 PRO A N 1
ATOM 800 C CA . PRO A 1 95 ? 18.822 5.740 -26.221 1.00 89.69 95 PRO A CA 1
ATOM 801 C C . PRO A 1 95 ? 20.258 5.193 -26.310 1.00 89.69 95 PRO A C 1
ATOM 803 O O . PRO A 1 95 ? 20.473 3.979 -26.234 1.00 89.69 95 PRO A O 1
ATOM 806 N N . ALA A 1 96 ? 21.245 6.094 -26.394 1.00 90.44 96 ALA A N 1
ATOM 807 C CA . ALA A 1 96 ? 22.678 5.769 -26.358 1.00 90.44 96 ALA A CA 1
ATOM 808 C C . ALA A 1 96 ? 23.170 5.193 -25.006 1.00 90.44 96 ALA A C 1
ATOM 810 O O . ALA A 1 96 ? 24.312 4.735 -24.901 1.00 90.44 96 ALA A O 1
ATOM 811 N N . GLY A 1 97 ? 22.338 5.220 -23.958 1.00 89.38 97 GLY A N 1
ATOM 812 C CA . GLY A 1 97 ? 22.625 4.681 -22.630 1.00 89.38 97 GLY A CA 1
ATOM 813 C C . GLY A 1 97 ? 23.935 5.214 -22.054 1.00 89.38 97 GLY A C 1
ATOM 814 O O . GLY A 1 97 ? 24.170 6.420 -22.013 1.00 89.38 97 GLY A O 1
ATOM 815 N N . PHE A 1 98 ? 24.828 4.304 -21.663 1.00 89.62 98 PHE A N 1
ATOM 816 C CA . PHE A 1 98 ? 26.161 4.613 -21.136 1.00 89.62 98 PHE A CA 1
ATOM 817 C C . PHE A 1 98 ? 26.983 5.564 -22.028 1.00 89.62 98 PHE A C 1
ATOM 819 O O . PHE A 1 98 ? 27.830 6.303 -21.525 1.00 89.62 98 PHE A O 1
ATOM 826 N N . TYR A 1 99 ? 26.750 5.573 -23.344 1.00 91.00 99 TYR A N 1
ATOM 827 C CA . TYR A 1 99 ? 27.490 6.419 -24.280 1.00 91.00 99 TYR A CA 1
ATOM 828 C C . TYR A 1 99 ? 26.933 7.841 -24.428 1.00 91.00 99 TYR A C 1
ATOM 830 O O . TYR A 1 99 ? 27.608 8.662 -25.049 1.00 91.00 99 TYR A O 1
ATOM 838 N N . SER A 1 100 ? 25.784 8.179 -23.825 1.00 91.31 100 SER A N 1
ATOM 839 C CA . SER A 1 100 ? 25.182 9.522 -23.930 1.00 91.31 100 SER A CA 1
ATOM 840 C C . SER A 1 100 ? 26.140 10.634 -23.484 1.00 91.31 100 SER A C 1
ATOM 842 O O . SER A 1 100 ? 26.194 11.702 -24.091 1.00 91.31 100 SER A O 1
ATOM 844 N N . VAL A 1 101 ? 26.975 10.353 -22.477 1.00 87.19 101 VAL A N 1
ATOM 845 C CA . VAL A 1 101 ? 27.962 11.302 -21.944 1.00 87.19 101 VAL A CA 1
ATOM 846 C C . VAL A 1 101 ? 28.994 11.719 -22.993 1.00 87.19 101 VAL A C 1
ATOM 848 O O . VAL A 1 101 ? 29.441 12.862 -22.994 1.00 87.19 101 VAL A O 1
ATOM 851 N N . LYS A 1 102 ? 29.342 10.829 -23.935 1.00 89.56 102 LYS A N 1
ATOM 852 C CA . LYS A 1 102 ? 30.260 11.160 -25.038 1.00 89.56 102 LYS A CA 1
ATOM 853 C C . LYS A 1 102 ? 29.630 12.111 -26.052 1.00 89.56 102 LYS A C 1
ATOM 855 O O . LYS A 1 102 ? 30.353 12.781 -26.776 1.00 89.56 102 LYS A O 1
ATOM 860 N N . MET A 1 103 ? 28.302 12.152 -26.097 1.00 89.00 103 MET A N 1
ATOM 861 C CA . MET A 1 103 ? 27.520 13.036 -26.957 1.00 89.00 103 MET A CA 1
ATOM 862 C C . MET A 1 103 ? 27.157 14.357 -26.258 1.00 89.00 103 MET A C 1
ATOM 864 O O . MET A 1 103 ? 26.499 15.195 -26.860 1.00 89.00 103 MET A O 1
ATOM 868 N N . GLY A 1 104 ? 27.561 14.551 -24.996 1.00 91.12 104 GLY A N 1
ATOM 869 C CA . GLY A 1 104 ? 27.211 15.741 -24.216 1.00 91.12 104 GLY A CA 1
ATOM 870 C C . GLY A 1 104 ? 25.775 15.750 -23.678 1.00 91.12 104 GLY A C 1
ATOM 871 O O . GLY A 1 104 ? 25.325 16.789 -23.204 1.00 91.12 104 GLY A O 1
ATOM 872 N N . PHE A 1 105 ? 25.064 14.616 -23.714 1.00 89.31 105 PHE A N 1
ATOM 873 C CA . PHE A 1 105 ? 23.695 14.500 -23.203 1.00 89.31 105 PHE A CA 1
ATOM 874 C C . PHE A 1 105 ? 23.641 13.807 -21.835 1.00 89.31 105 PHE A C 1
ATOM 876 O O . PHE A 1 105 ? 24.407 12.862 -21.583 1.00 89.31 105 PHE A O 1
ATOM 883 N N . PRO A 1 106 ? 22.708 14.211 -20.949 1.00 87.81 106 PRO A N 1
ATOM 884 C CA . PRO A 1 106 ? 22.456 13.474 -19.719 1.00 87.81 106 PRO A CA 1
ATOM 885 C C . PRO A 1 106 ? 21.984 12.053 -20.047 1.00 87.81 106 PRO A C 1
ATOM 887 O O . PRO A 1 106 ? 21.285 11.818 -21.029 1.00 87.81 106 PRO A O 1
ATOM 890 N N . SER A 1 107 ? 22.363 11.085 -19.213 1.00 85.25 107 SER A N 1
ATOM 891 C CA . SER A 1 107 ? 21.929 9.689 -19.375 1.00 85.25 107 SER A CA 1
ATOM 892 C C . SER A 1 107 ? 20.446 9.474 -19.068 1.00 85.25 107 SER A C 1
ATOM 894 O O . SER A 1 107 ? 19.874 8.470 -19.484 1.00 85.25 107 SER A O 1
ATOM 896 N N . THR A 1 108 ? 19.842 10.393 -18.316 1.00 89.00 108 THR A N 1
ATOM 897 C CA . THR A 1 108 ? 18.443 10.324 -17.894 1.00 89.00 108 THR A CA 1
ATOM 898 C C . THR A 1 108 ? 17.845 11.725 -17.907 1.00 89.00 108 THR A C 1
ATOM 900 O O . THR A 1 108 ? 18.448 12.652 -17.363 1.00 89.00 108 THR A O 1
ATOM 903 N N . THR A 1 109 ? 16.661 11.851 -18.490 1.00 89.31 109 THR A N 1
ATOM 904 C CA . THR A 1 109 ? 15.817 13.044 -18.462 1.00 89.31 109 THR A CA 1
ATOM 905 C C . THR A 1 109 ? 14.632 12.766 -17.551 1.00 89.31 109 THR A C 1
ATOM 907 O O . THR A 1 109 ? 13.980 11.733 -17.665 1.00 89.31 109 THR A O 1
ATOM 910 N N . PHE A 1 110 ? 14.354 13.679 -16.625 1.00 92.00 110 PHE A N 1
ATOM 911 C CA . PHE A 1 110 ? 13.215 13.553 -15.723 1.00 92.00 110 PHE A CA 1
ATOM 912 C C . PHE A 1 110 ? 12.085 14.451 -16.203 1.00 92.00 110 PHE A C 1
ATOM 914 O O . PHE A 1 110 ? 12.235 15.673 -16.244 1.00 92.00 110 PHE A O 1
ATOM 921 N N . HIS A 1 111 ? 10.960 13.839 -16.552 1.00 92.38 111 HIS A N 1
ATOM 922 C CA . HIS A 1 111 ? 9.743 14.559 -16.904 1.00 92.38 111 HIS A CA 1
ATOM 923 C C . HIS A 1 111 ? 8.881 14.800 -15.657 1.00 92.38 111 HIS A C 1
ATOM 925 O O . HIS A 1 111 ? 8.964 14.022 -14.695 1.00 92.38 111 HIS A O 1
ATOM 931 N N . PRO A 1 112 ? 8.050 15.860 -15.650 1.00 91.19 112 PRO A N 1
ATOM 932 C CA . PRO A 1 112 ? 7.141 16.132 -14.546 1.00 91.19 112 PRO A CA 1
ATOM 933 C C . PRO A 1 112 ? 6.222 14.938 -14.277 1.00 91.19 112 PRO A C 1
ATOM 935 O O . PRO A 1 112 ? 5.558 14.443 -15.176 1.00 91.19 112 PRO A O 1
ATOM 938 N N . ALA A 1 113 ? 6.169 14.482 -13.031 1.00 92.44 113 ALA A N 1
ATOM 939 C CA . ALA A 1 113 ? 5.214 13.476 -12.587 1.00 92.44 113 ALA A CA 1
ATOM 940 C C . ALA A 1 113 ? 4.764 13.858 -11.173 1.00 92.44 113 ALA A C 1
ATOM 942 O O . ALA A 1 113 ? 5.536 13.677 -10.225 1.00 92.44 113 ALA A O 1
ATOM 943 N N . PRO A 1 114 ? 3.562 14.439 -11.019 1.00 92.31 114 PRO A N 1
ATOM 944 C CA . PRO A 1 114 ? 2.952 14.635 -9.715 1.00 92.31 114 PRO A CA 1
ATOM 945 C C . PRO A 1 114 ? 2.970 13.341 -8.898 1.00 92.31 114 PRO A C 1
ATOM 947 O O . PRO A 1 114 ? 2.805 12.247 -9.438 1.00 92.31 114 PRO A O 1
ATOM 950 N N . SER A 1 115 ? 3.181 13.462 -7.591 1.00 91.38 115 SER A N 1
ATOM 951 C CA . SER A 1 115 ? 3.222 12.319 -6.685 1.00 91.38 115 SER A CA 1
ATOM 952 C C . SER A 1 115 ? 2.197 12.514 -5.566 1.00 91.38 115 SER A C 1
ATOM 954 O O . SER A 1 115 ? 2.377 13.431 -4.765 1.00 91.38 115 SER A O 1
ATOM 956 N N . PRO A 1 116 ? 1.180 11.640 -5.450 1.00 94.88 116 PRO A N 1
ATOM 957 C CA . PRO A 1 116 ? 0.917 10.478 -6.304 1.00 94.88 116 PRO A CA 1
ATOM 958 C C . PRO A 1 116 ? 0.179 10.831 -7.613 1.00 94.88 116 PRO A C 1
ATOM 960 O O . PRO A 1 116 ? -0.509 11.844 -7.687 1.00 94.88 116 PRO A O 1
ATOM 963 N N . TYR A 1 117 ? 0.242 9.936 -8.602 1.00 97.44 117 TYR A N 1
ATOM 964 C CA . TYR A 1 117 ? -0.681 9.892 -9.744 1.00 97.44 117 TYR A CA 1
ATOM 965 C C . TYR A 1 117 ? -1.460 8.566 -9.780 1.00 97.44 117 TYR A C 1
ATOM 967 O O . TYR A 1 117 ? -0.955 7.529 -9.337 1.00 97.44 117 TYR A O 1
ATOM 975 N N . GLY A 1 118 ? -2.681 8.576 -10.318 1.00 98.00 118 GLY A N 1
ATOM 976 C CA . GLY A 1 118 ? -3.563 7.406 -10.378 1.00 98.00 118 GLY A CA 1
ATOM 977 C C . GLY A 1 118 ? -3.332 6.494 -11.589 1.00 98.00 118 GLY A C 1
ATOM 978 O O . GLY A 1 118 ? -3.012 6.942 -12.689 1.00 98.00 118 GLY A O 1
ATOM 979 N N . ILE A 1 119 ? -3.540 5.188 -11.396 1.00 98.62 119 ILE A N 1
ATOM 980 C CA . ILE A 1 119 ? -3.552 4.167 -12.452 1.00 98.62 119 ILE A CA 1
ATOM 981 C C . ILE A 1 119 ? -4.947 3.522 -12.487 1.00 98.62 119 ILE A C 1
ATOM 983 O O . ILE A 1 119 ? -5.354 2.896 -11.499 1.00 98.62 119 ILE A O 1
ATOM 987 N N . PRO A 1 120 ? -5.688 3.650 -13.602 1.00 98.56 120 PRO A N 1
ATOM 988 C CA . PRO A 1 120 ? -7.054 3.158 -13.695 1.00 98.56 120 PRO A CA 1
ATOM 989 C C . PRO A 1 120 ? -7.121 1.658 -14.015 1.00 98.56 120 PRO A C 1
ATOM 991 O O . PRO A 1 120 ? -6.238 1.103 -14.675 1.00 98.56 120 PRO A O 1
ATOM 994 N N . TYR A 1 121 ? -8.200 0.994 -13.598 1.00 98.69 121 TYR A N 1
ATOM 995 C CA . TYR A 1 121 ? -8.418 -0.447 -13.762 1.00 98.69 121 TYR A CA 1
ATOM 996 C C . TYR A 1 121 ? -8.355 -0.893 -15.223 1.00 98.69 121 TYR A C 1
ATOM 998 O O . TYR A 1 121 ? -7.755 -1.916 -15.555 1.00 98.69 121 TYR A O 1
ATOM 1006 N N . ARG A 1 122 ? -8.899 -0.077 -16.127 1.00 98.38 122 ARG A N 1
ATOM 1007 C CA . ARG A 1 122 ? -8.840 -0.278 -17.585 1.00 98.38 122 ARG A CA 1
ATOM 1008 C C . ARG A 1 122 ? -7.422 -0.373 -18.174 1.00 98.38 122 ARG A C 1
ATOM 1010 O O . ARG A 1 122 ? -7.281 -0.890 -19.283 1.00 98.38 122 ARG A O 1
ATOM 1017 N N . CYS A 1 123 ? -6.374 0.045 -17.457 1.00 98.44 123 CYS A N 1
ATOM 1018 C CA . CYS A 1 123 ? -4.980 -0.212 -17.850 1.00 98.44 123 CYS A CA 1
ATOM 1019 C C . CYS A 1 123 ? -4.535 -1.665 -17.628 1.00 98.44 123 CYS A C 1
ATOM 1021 O O . CYS A 1 123 ? -3.493 -2.056 -18.155 1.00 98.44 123 CYS A O 1
ATOM 1023 N N . LEU A 1 124 ? -5.284 -2.447 -16.844 1.00 98.44 124 LEU A N 1
ATOM 1024 C CA . LEU A 1 124 ? -4.953 -3.822 -16.450 1.00 98.44 124 LEU A CA 1
ATOM 1025 C C . LEU A 1 124 ? -5.815 -4.884 -17.148 1.00 98.44 124 LEU A C 1
ATOM 1027 O O . LEU A 1 124 ? -5.621 -6.077 -16.923 1.00 98.44 124 LEU A O 1
ATOM 1031 N N . VAL A 1 125 ? -6.774 -4.471 -17.980 1.00 98.12 125 VAL A N 1
ATOM 1032 C CA . VAL A 1 125 ? -7.711 -5.363 -18.681 1.00 98.12 125 VAL A CA 1
ATOM 1033 C C . VAL A 1 125 ? -7.481 -5.273 -20.178 1.00 98.12 125 VAL A C 1
ATOM 1035 O O . VAL A 1 125 ? -7.454 -4.172 -20.727 1.00 98.12 125 VAL A O 1
ATOM 1038 N N . SER A 1 126 ? -7.357 -6.423 -20.843 1.00 98.00 126 SER A N 1
ATOM 1039 C CA . SER A 1 126 ? -7.136 -6.502 -22.289 1.00 98.00 126 SER A CA 1
ATOM 1040 C C . SER A 1 126 ? -8.219 -5.785 -23.098 1.00 98.00 126 SER A C 1
ATOM 1042 O O . SER A 1 126 ? -9.411 -5.869 -22.802 1.00 98.00 126 SER A O 1
ATOM 1044 N N . LYS A 1 127 ? -7.801 -5.121 -24.181 1.00 97.62 127 LYS A N 1
ATOM 1045 C CA . LYS A 1 127 ? -8.709 -4.479 -25.139 1.00 97.62 127 LYS A CA 1
ATOM 1046 C C . LYS A 1 127 ? -9.620 -5.478 -25.866 1.00 97.62 127 LYS A C 1
ATOM 1048 O O . LYS A 1 127 ? -10.724 -5.107 -26.250 1.00 97.62 127 LYS A O 1
ATOM 1053 N N . ASN A 1 128 ? -9.154 -6.706 -26.111 1.00 97.50 128 ASN A N 1
ATOM 1054 C CA . ASN A 1 128 ? -9.813 -7.652 -27.023 1.00 97.50 128 ASN A CA 1
ATOM 1055 C C . ASN A 1 128 ? -9.982 -9.082 -26.481 1.00 97.50 128 ASN A C 1
ATOM 1057 O O . ASN A 1 128 ? -10.592 -9.905 -27.158 1.00 97.50 128 ASN A O 1
ATOM 1061 N N . ILE A 1 129 ? -9.477 -9.394 -25.284 1.00 97.81 129 ILE A N 1
ATOM 1062 C CA . ILE A 1 129 ? -9.665 -10.701 -24.637 1.00 97.81 129 ILE A CA 1
ATOM 1063 C C . ILE A 1 129 ? -10.329 -10.472 -23.280 1.00 97.81 129 ILE A C 1
ATOM 1065 O O . ILE A 1 129 ? -9.689 -10.057 -22.319 1.00 97.81 129 ILE A O 1
ATOM 1069 N N . LYS A 1 130 ? -11.630 -10.746 -23.208 1.00 96.19 130 LYS A N 1
ATOM 1070 C CA . LYS A 1 130 ? -12.515 -10.347 -22.099 1.00 96.19 130 LYS A CA 1
ATOM 1071 C C . LYS A 1 130 ? -12.125 -10.908 -20.724 1.00 96.19 130 LYS A C 1
ATOM 1073 O O . LYS A 1 130 ? -12.456 -10.321 -19.697 1.00 96.19 130 LYS A O 1
ATOM 1078 N N . ASN A 1 131 ? -11.418 -12.037 -20.703 1.00 96.50 131 ASN A N 1
ATOM 1079 C CA . ASN A 1 131 ? -10.947 -12.718 -19.497 1.00 96.50 131 ASN A CA 1
ATOM 1080 C C . ASN A 1 131 ? -9.433 -12.596 -19.253 1.00 96.50 131 ASN A C 1
ATOM 1082 O O . ASN A 1 131 ? -8.905 -13.303 -18.398 1.00 96.50 131 ASN A O 1
ATOM 1086 N N . LEU A 1 132 ? -8.732 -11.722 -19.983 1.00 97.44 132 LEU A N 1
ATOM 1087 C CA . LEU A 1 132 ? -7.295 -11.514 -19.821 1.00 97.44 132 LEU A CA 1
ATOM 1088 C C . LEU A 1 132 ? -7.008 -10.216 -19.063 1.00 97.44 132 LEU A C 1
ATOM 1090 O O . LEU A 1 132 ? -7.366 -9.123 -19.510 1.00 97.44 132 LEU A O 1
ATOM 1094 N N . MET A 1 133 ? -6.278 -10.357 -17.960 1.00 97.81 133 MET A N 1
ATOM 1095 C CA . MET A 1 133 ? -5.708 -9.254 -17.192 1.00 97.81 133 MET A CA 1
ATOM 1096 C C . MET A 1 133 ? -4.180 -9.278 -17.239 1.00 97.81 133 MET A C 1
ATOM 1098 O O . MET A 1 133 ? -3.567 -10.317 -17.487 1.00 97.81 133 MET A O 1
ATOM 1102 N N . PHE A 1 134 ? -3.560 -8.137 -16.962 1.00 96.44 134 PHE A N 1
ATOM 1103 C CA . PHE A 1 134 ? -2.113 -7.989 -16.831 1.00 96.44 134 PHE A CA 1
ATOM 1104 C C . PHE A 1 134 ? -1.786 -6.853 -15.861 1.00 96.44 134 PHE A C 1
ATOM 1106 O O . PHE A 1 134 ? -2.550 -5.904 -15.728 1.00 96.44 134 PHE A O 1
ATOM 1113 N N . ALA A 1 135 ? -0.654 -6.953 -15.167 1.00 96.00 135 ALA A N 1
ATOM 1114 C CA . ALA A 1 135 ? -0.235 -5.989 -14.158 1.00 96.00 135 ALA A CA 1
ATOM 1115 C C . ALA A 1 135 ? 1.289 -5.943 -14.032 1.00 96.00 135 ALA A C 1
ATOM 1117 O O . ALA A 1 135 ? 1.983 -6.939 -14.241 1.00 96.00 135 ALA A O 1
ATOM 1118 N N . GLY A 1 136 ? 1.811 -4.781 -13.643 1.00 94.50 136 GLY A N 1
ATOM 1119 C CA . GLY A 1 136 ? 3.248 -4.554 -13.537 1.00 94.50 136 GLY A CA 1
ATOM 1120 C C . GLY A 1 136 ? 3.833 -3.977 -14.822 1.00 94.50 136 GLY A C 1
ATOM 1121 O O . GLY A 1 136 ? 3.217 -3.153 -15.491 1.00 94.50 136 GLY A O 1
ATOM 1122 N N . ARG A 1 137 ? 5.035 -4.424 -15.193 1.00 93.69 137 ARG A N 1
ATOM 1123 C CA . ARG A 1 137 ? 5.777 -3.891 -16.353 1.00 93.69 137 ARG A CA 1
ATOM 1124 C C . ARG A 1 137 ? 5.112 -4.149 -17.709 1.00 93.69 137 ARG A C 1
ATOM 1126 O O . ARG A 1 137 ? 5.501 -3.540 -18.696 1.00 93.69 137 ARG A O 1
ATOM 1133 N N . ASN A 1 138 ? 4.155 -5.070 -17.774 1.00 93.50 138 ASN A N 1
ATOM 1134 C CA . ASN A 1 138 ? 3.408 -5.387 -18.990 1.00 93.50 138 ASN A CA 1
ATOM 1135 C C . ASN A 1 138 ? 2.059 -4.645 -19.081 1.00 93.50 138 ASN A C 1
ATOM 1137 O O . ASN A 1 138 ? 1.339 -4.858 -20.059 1.00 93.50 138 ASN A O 1
ATOM 1141 N N . ALA A 1 139 ? 1.733 -3.803 -18.089 1.00 95.94 139 ALA A N 1
ATOM 1142 C CA . ALA A 1 139 ? 0.514 -3.006 -18.061 1.00 95.94 139 ALA A CA 1
ATOM 1143 C C . ALA A 1 139 ? 0.424 -2.036 -19.247 1.00 95.94 139 ALA A C 1
ATOM 1145 O O . ALA A 1 139 ? 1.431 -1.642 -19.846 1.00 95.94 139 ALA A O 1
ATOM 1146 N N . SER A 1 140 ? -0.804 -1.647 -19.582 1.00 97.69 140 SER A N 1
ATOM 1147 C CA . SER A 1 140 ? -1.090 -0.817 -20.747 1.00 97.69 140 SER A CA 1
ATOM 1148 C C . SER A 1 140 ? -0.709 0.642 -20.502 1.00 97.69 140 SER A C 1
ATOM 1150 O O . SER A 1 140 ? -1.442 1.403 -19.870 1.00 97.69 140 SER A O 1
ATOM 1152 N N . CYS A 1 141 ? 0.459 1.032 -21.004 1.00 96.88 141 CYS A N 1
ATOM 1153 C CA . CYS A 1 141 ? 1.009 2.377 -20.880 1.00 96.88 141 CYS A CA 1
ATOM 1154 C C . CYS A 1 141 ? 1.913 2.725 -22.074 1.00 96.88 141 CYS A C 1
ATOM 1156 O O . CYS A 1 141 ? 2.409 1.841 -22.784 1.00 96.88 141 CYS A O 1
ATOM 1158 N N . THR A 1 142 ? 2.117 4.021 -22.316 1.00 95.81 142 THR A N 1
ATOM 1159 C CA . THR A 1 142 ? 3.113 4.499 -23.285 1.00 95.81 142 THR A CA 1
ATOM 1160 C C . THR A 1 142 ? 4.530 4.245 -22.769 1.00 95.81 142 THR A C 1
ATOM 1162 O O . THR A 1 142 ? 4.738 3.961 -21.592 1.00 95.81 142 THR A O 1
ATOM 1165 N N . HIS A 1 143 ? 5.527 4.361 -23.651 1.00 91.50 143 HIS A N 1
ATOM 1166 C CA . HIS A 1 143 ? 6.941 4.254 -23.275 1.00 91.50 143 HIS A CA 1
ATOM 1167 C C . HIS A 1 143 ? 7.308 5.212 -22.128 1.00 91.50 143 HIS A C 1
ATOM 1169 O O . HIS A 1 143 ? 7.815 4.774 -21.099 1.00 91.50 143 HIS A O 1
ATOM 1175 N N . ILE A 1 144 ? 6.940 6.490 -22.259 1.00 93.56 144 ILE A N 1
ATOM 1176 C CA . ILE A 1 144 ? 7.238 7.508 -21.248 1.00 93.56 144 ILE A CA 1
ATOM 1177 C C . ILE A 1 144 ? 6.499 7.233 -19.936 1.00 93.56 144 ILE A C 1
ATOM 1179 O O . ILE A 1 144 ? 7.123 7.251 -18.880 1.00 93.56 144 ILE A O 1
ATOM 1183 N N . ALA A 1 145 ? 5.212 6.870 -19.974 1.00 95.75 145 ALA A N 1
ATOM 1184 C CA . ALA A 1 145 ? 4.481 6.528 -18.754 1.00 95.75 145 ALA A CA 1
ATOM 1185 C C . ALA A 1 145 ? 5.066 5.289 -18.054 1.00 95.75 145 ALA A C 1
ATOM 1187 O O . ALA A 1 145 ? 5.132 5.232 -16.824 1.00 95.75 145 ALA A O 1
ATOM 1188 N N . MET A 1 146 ? 5.555 4.314 -18.831 1.00 94.38 146 MET A N 1
ATOM 1189 C CA . MET A 1 146 ? 6.202 3.119 -18.294 1.00 94.38 146 MET A CA 1
ATOM 1190 C C . MET A 1 146 ? 7.445 3.445 -17.466 1.00 94.38 146 MET A C 1
ATOM 1192 O O . MET A 1 146 ? 7.709 2.722 -16.505 1.00 94.38 146 MET A O 1
ATOM 1196 N N . SER A 1 147 ? 8.196 4.504 -17.799 1.00 93.19 147 SER A N 1
ATOM 1197 C CA . SER A 1 147 ? 9.397 4.893 -17.044 1.00 93.19 147 SER A CA 1
ATOM 1198 C C . SER A 1 147 ? 9.097 5.041 -15.546 1.00 93.19 147 SER A C 1
ATOM 1200 O O . SER A 1 147 ? 9.803 4.473 -14.712 1.00 93.19 147 SER A O 1
ATOM 1202 N N . SER A 1 148 ? 7.945 5.631 -15.221 1.00 95.06 148 SER A N 1
ATOM 1203 C CA . SER A 1 148 ? 7.467 5.802 -13.852 1.00 95.06 148 SER A CA 1
ATOM 1204 C C . SER A 1 148 ? 6.697 4.589 -13.303 1.00 95.06 148 SER A C 1
ATOM 1206 O O . SER A 1 148 ? 6.897 4.186 -12.154 1.00 95.06 148 SER A O 1
ATOM 1208 N N . THR A 1 149 ? 5.829 3.949 -14.095 1.00 95.44 149 THR A N 1
ATOM 1209 C CA . THR A 1 149 ? 4.932 2.892 -13.577 1.00 95.44 149 THR A CA 1
ATOM 1210 C C . THR A 1 149 ? 5.632 1.550 -13.342 1.00 95.44 149 THR A C 1
ATOM 1212 O O . THR A 1 149 ? 5.152 0.718 -12.569 1.00 95.44 149 THR A O 1
ATOM 1215 N N . ARG A 1 150 ? 6.791 1.317 -13.977 1.00 93.62 150 ARG A N 1
ATOM 1216 C CA . ARG A 1 150 ? 7.532 0.040 -13.915 1.00 93.62 150 ARG A CA 1
ATOM 1217 C C . ARG A 1 150 ? 8.268 -0.219 -12.595 1.00 93.62 150 ARG A C 1
ATOM 1219 O O . ARG A 1 150 ? 8.913 -1.265 -12.459 1.00 93.62 150 ARG A O 1
ATOM 1226 N N . VAL A 1 151 ? 8.251 0.735 -11.663 1.00 92.38 151 VAL A N 1
ATOM 1227 C CA . VAL A 1 151 ? 8.903 0.606 -10.353 1.00 92.38 151 VAL A CA 1
ATOM 1228 C C . VAL A 1 151 ? 8.187 -0.460 -9.522 1.00 92.38 151 VAL A C 1
ATOM 1230 O O . VAL A 1 151 ? 6.973 -0.631 -9.619 1.00 92.38 151 VAL A O 1
ATOM 1233 N N . MET A 1 152 ? 8.945 -1.211 -8.719 1.00 92.25 152 MET A N 1
ATOM 1234 C CA . MET A 1 152 ? 8.449 -2.427 -8.062 1.00 92.25 152 MET A CA 1
ATOM 1235 C C . MET A 1 152 ? 7.246 -2.171 -7.149 1.00 92.25 152 MET A C 1
ATOM 1237 O O . MET A 1 152 ? 6.299 -2.944 -7.201 1.00 92.25 152 MET A O 1
ATOM 1241 N N . GLY A 1 153 ? 7.240 -1.077 -6.377 1.00 93.44 153 GLY A N 1
ATOM 1242 C CA . GLY A 1 153 ? 6.098 -0.716 -5.525 1.00 93.44 153 GLY A CA 1
ATOM 1243 C C . GLY A 1 153 ? 4.813 -0.489 -6.329 1.00 93.44 153 GLY A C 1
ATOM 1244 O O . GLY A 1 153 ? 3.784 -1.095 -6.035 1.00 93.44 153 GLY A O 1
ATOM 1245 N N . THR A 1 154 ? 4.897 0.297 -7.406 1.00 96.25 154 THR A N 1
ATOM 1246 C CA . THR A 1 154 ? 3.786 0.539 -8.339 1.00 96.25 154 THR A CA 1
ATOM 1247 C C . THR A 1 154 ? 3.310 -0.759 -9.000 1.00 96.25 154 THR A C 1
ATOM 1249 O O . THR A 1 154 ? 2.111 -1.024 -9.080 1.00 96.25 154 THR A O 1
ATOM 1252 N N . CYS A 1 155 ? 4.243 -1.624 -9.416 1.00 97.00 155 CYS A N 1
ATOM 1253 C CA . CYS A 1 155 ? 3.920 -2.939 -9.973 1.00 97.00 155 CYS A CA 1
ATOM 1254 C C . CYS A 1 155 ? 3.191 -3.838 -8.968 1.00 97.00 155 CYS A C 1
ATOM 1256 O O . CYS A 1 155 ? 2.217 -4.489 -9.342 1.00 97.00 155 CYS A O 1
ATOM 1258 N N . SER A 1 156 ? 3.630 -3.852 -7.708 1.00 97.31 156 SER A N 1
ATOM 1259 C CA . SER A 1 156 ? 2.975 -4.604 -6.636 1.00 97.31 156 SER A CA 1
ATOM 1260 C C . SER A 1 156 ? 1.558 -4.096 -6.373 1.00 97.31 156 SER A C 1
ATOM 1262 O O . SER A 1 156 ? 0.647 -4.909 -6.245 1.00 97.31 156 SER A O 1
ATOM 1264 N N . SER A 1 157 ? 1.347 -2.774 -6.375 1.00 97.75 157 SER A N 1
ATOM 1265 C CA . SER A 1 157 ? 0.014 -2.172 -6.229 1.00 97.75 157 SER A CA 1
ATOM 1266 C C . SER A 1 157 ? -0.931 -2.595 -7.364 1.00 97.75 157 SER A C 1
ATOM 1268 O O . SER A 1 157 ? -2.032 -3.077 -7.100 1.00 97.75 157 SER A O 1
ATOM 1270 N N . MET A 1 158 ? -0.474 -2.540 -8.624 1.00 98.56 158 MET A N 1
ATOM 1271 C CA . MET A 1 158 ? -1.244 -3.063 -9.764 1.00 98.56 158 MET A CA 1
ATOM 1272 C C . MET A 1 158 ? -1.515 -4.571 -9.642 1.00 98.56 158 MET A C 1
ATOM 1274 O O . MET A 1 158 ? -2.600 -5.034 -9.991 1.00 98.56 158 MET A O 1
ATOM 1278 N N . GLY A 1 159 ? -0.541 -5.347 -9.157 1.00 98.38 159 GLY A N 1
ATOM 1279 C CA . GLY A 1 159 ? -0.674 -6.790 -8.957 1.00 98.38 159 GLY A CA 1
ATOM 1280 C C . GLY A 1 159 ? -1.740 -7.150 -7.921 1.00 98.38 159 GLY A C 1
ATOM 1281 O O . GLY A 1 159 ? -2.575 -8.014 -8.186 1.00 98.38 159 GLY A O 1
ATOM 1282 N N . GLN A 1 160 ? -1.759 -6.450 -6.782 1.00 98.44 160 GLN A N 1
ATOM 1283 C CA . GLN A 1 160 ? -2.794 -6.612 -5.758 1.00 98.44 160 GLN A CA 1
ATOM 1284 C C . GLN A 1 160 ? -4.177 -6.277 -6.327 1.00 98.44 160 GLN A C 1
ATOM 1286 O O . GLN A 1 160 ? -5.093 -7.087 -6.213 1.00 98.44 160 GLN A O 1
ATOM 1291 N N . ALA A 1 161 ? -4.311 -5.144 -7.023 1.00 98.56 161 ALA A N 1
ATOM 1292 C CA . ALA A 1 161 ? -5.557 -4.759 -7.680 1.00 98.56 161 ALA A CA 1
ATOM 1293 C C . ALA A 1 161 ? -6.061 -5.814 -8.677 1.00 98.56 161 ALA A C 1
ATOM 1295 O O . ALA A 1 161 ? -7.238 -6.179 -8.650 1.00 98.56 161 ALA A O 1
ATOM 1296 N N . ALA A 1 162 ? -5.176 -6.335 -9.532 1.00 98.50 162 ALA A N 1
ATOM 1297 C CA . ALA A 1 162 ? -5.534 -7.360 -10.504 1.00 98.50 162 ALA A CA 1
ATOM 1298 C C . ALA A 1 162 ? -5.982 -8.670 -9.835 1.00 98.50 162 ALA A C 1
ATOM 1300 O O . ALA A 1 162 ? -6.995 -9.244 -10.233 1.00 98.50 162 ALA A O 1
ATOM 1301 N N . GLY A 1 163 ? -5.268 -9.117 -8.796 1.00 98.50 163 GLY A N 1
ATOM 1302 C CA . GLY A 1 163 ? -5.624 -10.311 -8.027 1.00 98.50 163 GLY A CA 1
ATOM 1303 C C . GLY A 1 163 ? -6.973 -10.175 -7.315 1.00 98.50 163 GLY A C 1
ATOM 1304 O O . GLY A 1 163 ? -7.819 -11.064 -7.427 1.00 98.50 163 GLY A O 1
ATOM 1305 N N . THR A 1 164 ? -7.215 -9.041 -6.652 1.00 98.75 164 THR A N 1
ATOM 1306 C CA . THR A 1 164 ? -8.492 -8.751 -5.982 1.00 98.75 164 THR A CA 1
ATOM 1307 C C . THR A 1 164 ? -9.648 -8.705 -6.979 1.00 98.75 164 THR A C 1
ATOM 1309 O O . THR A 1 164 ? -10.690 -9.319 -6.748 1.00 98.75 164 THR A O 1
ATOM 1312 N N . ALA A 1 165 ? -9.463 -8.048 -8.127 1.00 98.69 165 ALA A N 1
ATOM 1313 C CA . ALA A 1 165 ? -10.472 -8.003 -9.180 1.00 98.69 165 ALA A CA 1
ATOM 1314 C C . ALA A 1 165 ? -10.799 -9.398 -9.730 1.00 98.69 165 ALA A C 1
ATOM 1316 O O . ALA A 1 165 ? -11.972 -9.734 -9.883 1.00 98.69 165 ALA A O 1
ATOM 1317 N N . ALA A 1 166 ? -9.782 -10.233 -9.973 1.00 98.44 166 ALA A N 1
ATOM 1318 C CA . ALA A 1 166 ? -9.972 -11.607 -10.430 1.00 98.44 166 ALA A CA 1
ATOM 1319 C C . ALA A 1 166 ? -10.746 -12.455 -9.404 1.00 98.44 166 ALA A C 1
ATOM 1321 O O . ALA A 1 166 ? -11.649 -13.202 -9.781 1.00 98.44 166 ALA A O 1
ATOM 1322 N N . ALA A 1 167 ? -10.451 -12.301 -8.109 1.00 98.50 167 ALA A N 1
ATOM 1323 C CA . ALA A 1 167 ? -11.177 -12.986 -7.040 1.00 98.50 167 ALA A CA 1
ATOM 1324 C C . ALA A 1 167 ? -12.654 -12.555 -6.968 1.00 98.50 167 ALA A C 1
ATOM 1326 O O . ALA A 1 167 ? -13.541 -13.402 -6.838 1.00 98.50 167 ALA A O 1
ATOM 1327 N N . ILE A 1 168 ? -12.937 -11.252 -7.101 1.00 98.62 168 ILE A N 1
ATOM 1328 C CA . ILE A 1 168 ? -14.310 -10.724 -7.157 1.00 98.62 168 ILE A CA 1
ATOM 1329 C C . ILE A 1 168 ? -15.044 -11.266 -8.388 1.00 98.62 168 ILE A C 1
ATOM 1331 O O . ILE A 1 168 ? -16.179 -11.733 -8.261 1.00 98.62 168 ILE A O 1
ATOM 1335 N N . ALA A 1 169 ? -14.398 -11.239 -9.558 1.00 98.44 169 ALA A N 1
ATOM 1336 C CA . ALA A 1 169 ? -14.968 -11.723 -10.811 1.00 98.44 169 ALA A CA 1
ATOM 1337 C C . ALA A 1 169 ? -15.353 -13.207 -10.711 1.00 98.44 169 ALA A C 1
ATOM 1339 O O . ALA A 1 169 ? -16.501 -13.569 -10.975 1.00 98.44 169 ALA A O 1
ATOM 1340 N N . ALA A 1 170 ? -14.434 -14.042 -10.213 1.00 98.38 170 ALA A N 1
ATOM 1341 C CA . ALA A 1 170 ? -14.668 -15.465 -9.991 1.00 98.38 170 ALA A CA 1
ATOM 1342 C C . ALA A 1 170 ? -15.822 -15.719 -9.008 1.00 98.38 170 ALA A C 1
ATOM 1344 O O . ALA A 1 170 ? -16.709 -16.520 -9.295 1.00 98.38 170 ALA A O 1
ATOM 1345 N N . LYS A 1 171 ? -15.863 -15.000 -7.877 1.00 98.44 171 LYS A N 1
ATOM 1346 C CA . LYS A 1 171 ? -16.923 -15.146 -6.865 1.00 98.44 171 LYS A CA 1
ATOM 1347 C C . LYS A 1 171 ? -18.309 -14.772 -7.399 1.00 98.44 171 LYS A C 1
ATOM 1349 O O . LYS A 1 171 ? -19.299 -15.362 -6.977 1.00 98.44 171 LYS A O 1
ATOM 1354 N N . LYS A 1 172 ? -18.390 -13.778 -8.287 1.00 98.19 172 LYS A N 1
ATOM 1355 C CA . LYS A 1 172 ? -19.654 -13.298 -8.867 1.00 98.19 172 LYS A CA 1
ATOM 1356 C C . LYS A 1 172 ? -20.042 -13.989 -10.176 1.00 98.19 172 LYS A C 1
ATOM 1358 O O . LYS A 1 172 ? -21.132 -13.726 -10.671 1.00 98.19 172 LYS A O 1
ATOM 1363 N N . GLY A 1 173 ? -19.182 -14.843 -10.732 1.00 98.00 173 GLY A N 1
ATOM 1364 C CA . GLY A 1 173 ? -19.424 -15.483 -12.026 1.00 98.00 173 GLY A CA 1
ATOM 1365 C C . GLY A 1 173 ? -19.455 -14.496 -13.199 1.00 98.00 173 GLY A C 1
ATOM 1366 O O . GLY A 1 173 ? -20.209 -14.704 -14.143 1.00 98.00 173 GLY A O 1
ATOM 1367 N N . ILE A 1 174 ? -18.669 -13.417 -13.129 1.00 98.31 174 ILE A N 1
ATOM 1368 C CA . ILE A 1 174 ? -18.550 -12.393 -14.184 1.00 98.31 174 ILE A CA 1
ATOM 1369 C C . ILE A 1 174 ? -17.142 -12.398 -14.785 1.00 98.31 174 ILE A C 1
ATOM 1371 O O . ILE A 1 174 ? -16.219 -12.987 -14.215 1.00 98.31 174 ILE A O 1
ATOM 1375 N N . LEU A 1 175 ? -16.948 -11.741 -15.929 1.00 98.25 175 LEU A N 1
ATOM 1376 C CA . LEU A 1 175 ? -15.622 -11.619 -16.529 1.00 98.25 175 LEU A CA 1
ATOM 1377 C C . LEU A 1 175 ? -14.832 -10.482 -15.859 1.00 98.25 175 LEU A C 1
ATOM 1379 O O . LEU A 1 175 ? -15.427 -9.511 -15.390 1.00 98.25 175 LEU A O 1
ATOM 1383 N N . PRO A 1 176 ? -13.487 -10.544 -15.850 1.00 97.12 176 PRO A N 1
ATOM 1384 C CA . PRO A 1 176 ? -12.640 -9.429 -15.435 1.00 97.12 176 PRO A CA 1
ATOM 1385 C C . PRO A 1 176 ? -13.045 -8.087 -16.048 1.00 97.12 176 PRO A C 1
ATOM 1387 O O . PRO A 1 176 ? -13.080 -7.072 -15.364 1.00 97.12 176 PRO A O 1
ATOM 1390 N N . GLU A 1 177 ? -13.423 -8.072 -17.326 1.00 97.06 177 GLU A N 1
ATOM 1391 C CA . GLU A 1 177 ? -13.839 -6.834 -17.976 1.00 97.06 177 GLU A CA 1
ATOM 1392 C C . GLU A 1 177 ? -15.107 -6.184 -17.395 1.00 97.06 177 GLU A C 1
ATOM 1394 O O . GLU A 1 177 ? -15.278 -4.973 -17.544 1.00 97.06 177 GLU A O 1
ATOM 1399 N N . ASP A 1 178 ? -15.965 -6.963 -16.731 1.00 97.88 178 ASP A N 1
ATOM 1400 C CA . ASP A 1 178 ? -17.231 -6.505 -16.151 1.00 97.88 178 ASP A CA 1
ATOM 1401 C C . ASP A 1 178 ? -17.032 -5.847 -14.778 1.00 97.88 178 ASP A C 1
ATOM 1403 O O . ASP A 1 178 ? -17.929 -5.165 -14.276 1.00 97.88 178 ASP A O 1
ATOM 1407 N N . ILE A 1 179 ? -15.845 -5.999 -14.174 1.00 98.12 179 ILE A N 1
ATOM 1408 C CA . ILE A 1 179 ? -15.480 -5.355 -12.903 1.00 98.12 179 ILE A CA 1
ATOM 1409 C C . ILE A 1 179 ? -15.487 -3.829 -13.022 1.00 98.12 179 ILE A C 1
ATOM 1411 O O . ILE A 1 179 ? -15.748 -3.152 -12.030 1.00 98.12 179 ILE A O 1
ATOM 1415 N N . SER A 1 180 ? -15.305 -3.272 -14.224 1.00 95.75 180 SER A N 1
ATOM 1416 C CA . SER A 1 180 ? -15.474 -1.834 -14.470 1.00 95.75 180 SER A CA 1
ATOM 1417 C C . SER A 1 180 ? -16.849 -1.310 -14.030 1.00 95.75 180 SER A C 1
ATOM 1419 O O . SER A 1 180 ? -16.940 -0.177 -13.572 1.00 95.75 180 SER A O 1
ATOM 1421 N N . ASN A 1 181 ? -17.900 -2.138 -14.076 1.00 97.06 181 ASN A N 1
ATOM 1422 C CA . ASN A 1 181 ? -19.244 -1.773 -13.607 1.00 97.06 181 ASN A CA 1
ATOM 1423 C C . ASN A 1 181 ? -19.410 -1.897 -12.080 1.00 97.06 181 ASN A C 1
ATOM 1425 O O . ASN A 1 181 ? -20.480 -1.633 -11.539 1.00 97.06 181 ASN A O 1
ATOM 1429 N N . GLN A 1 182 ? -18.376 -2.360 -11.376 1.00 97.31 182 GLN A N 1
ATOM 1430 C CA . GLN A 1 182 ? -18.361 -2.616 -9.935 1.00 97.31 182 GLN A CA 1
ATOM 1431 C C . GLN A 1 182 ? -17.091 -2.056 -9.290 1.00 97.31 182 GLN A C 1
ATOM 1433 O O . GLN A 1 182 ? -16.571 -2.607 -8.318 1.00 97.31 182 GLN A O 1
ATOM 1438 N N . ILE A 1 183 ? -16.578 -0.958 -9.840 1.00 98.38 183 ILE A N 1
ATOM 1439 C CA . ILE A 1 183 ? -15.287 -0.409 -9.442 1.00 98.38 183 ILE A CA 1
ATOM 1440 C C . ILE A 1 183 ? -15.246 0.005 -7.971 1.00 98.38 183 ILE A C 1
ATOM 1442 O O . ILE A 1 183 ? -14.257 -0.268 -7.298 1.00 98.38 183 ILE A O 1
ATOM 1446 N N . GLY A 1 184 ? -16.356 0.532 -7.443 1.00 98.50 184 GLY A N 1
ATOM 1447 C CA . GLY 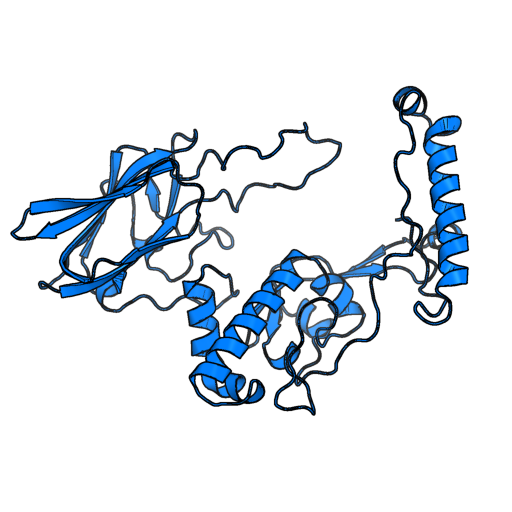A 1 184 ? -16.485 0.860 -6.025 1.00 98.50 184 GLY A CA 1
ATOM 1448 C C . GLY A 1 184 ? -16.280 -0.362 -5.127 1.00 98.50 184 GLY A C 1
ATOM 1449 O O . GLY A 1 184 ? -15.556 -0.283 -4.142 1.00 98.50 184 GLY A O 1
ATOM 1450 N N . LEU A 1 185 ? -16.804 -1.535 -5.506 1.00 98.62 185 LEU A N 1
ATOM 1451 C CA . LEU A 1 185 ? -16.565 -2.771 -4.753 1.00 98.62 185 LEU A CA 1
ATOM 1452 C C . LEU A 1 185 ? -15.079 -3.155 -4.755 1.00 98.62 185 LEU A C 1
ATOM 1454 O O . LEU A 1 185 ? -14.552 -3.546 -3.714 1.00 98.62 185 LEU A O 1
ATOM 1458 N N . LEU A 1 186 ? -14.401 -3.049 -5.901 1.00 98.81 186 LEU A N 1
ATOM 1459 C CA . LEU A 1 186 ? -12.968 -3.334 -5.996 1.00 98.81 186 LEU A CA 1
ATOM 1460 C C . LEU A 1 186 ? -12.149 -2.353 -5.145 1.00 98.81 186 LEU A C 1
ATOM 1462 O O . LEU A 1 186 ? -11.321 -2.791 -4.348 1.00 98.81 186 LEU A O 1
ATOM 1466 N N . GLN A 1 187 ? -12.410 -1.051 -5.272 1.00 98.81 187 GLN A N 1
ATOM 1467 C CA . GLN A 1 187 ? -11.738 -0.000 -4.508 1.00 98.81 187 GLN A CA 1
ATOM 1468 C C . GLN A 1 187 ? -11.932 -0.188 -3.003 1.00 98.81 187 GLN A C 1
ATOM 1470 O O . GLN A 1 187 ? -10.951 -0.219 -2.266 1.00 98.81 187 GLN A O 1
ATOM 1475 N N . GLN A 1 188 ? -13.171 -0.396 -2.548 1.00 98.62 188 GLN A N 1
ATOM 1476 C CA . GLN A 1 188 ? -13.445 -0.629 -1.133 1.00 98.62 188 GLN A CA 1
ATOM 1477 C C . GLN A 1 188 ? -12.764 -1.908 -0.641 1.00 98.62 188 GLN A C 1
ATOM 1479 O O . GLN A 1 188 ? -12.113 -1.875 0.396 1.00 98.62 188 GLN A O 1
ATOM 1484 N N . THR A 1 189 ? -12.809 -3.009 -1.400 1.00 98.56 189 THR A N 1
ATOM 1485 C CA . THR A 1 189 ? -12.116 -4.256 -1.016 1.00 98.56 189 THR A CA 1
ATOM 1486 C C . THR A 1 189 ? -10.612 -4.028 -0.826 1.00 98.56 189 THR A C 1
ATOM 1488 O O . THR A 1 189 ? -10.046 -4.464 0.174 1.00 98.56 189 THR A O 1
ATOM 1491 N N . LEU A 1 190 ? -9.973 -3.294 -1.743 1.00 98.62 190 LEU A N 1
ATOM 1492 C CA . LEU A 1 190 ? -8.558 -2.928 -1.639 1.00 98.62 190 LEU A CA 1
ATOM 1493 C C . LEU A 1 190 ? -8.274 -2.059 -0.404 1.00 98.62 190 LEU A C 1
ATOM 1495 O O . LEU A 1 190 ? -7.316 -2.324 0.318 1.00 98.62 190 LEU A O 1
ATOM 1499 N N . LEU A 1 191 ? -9.109 -1.051 -0.137 1.00 98.38 191 LEU A N 1
ATOM 1500 C CA . LEU A 1 191 ? -8.964 -0.163 1.021 1.00 98.38 191 LEU A CA 1
ATOM 1501 C C . LEU A 1 191 ? -9.151 -0.911 2.349 1.00 98.38 191 LEU A C 1
ATOM 1503 O O . LEU A 1 191 ? -8.380 -0.699 3.285 1.00 98.38 191 LEU A O 1
ATOM 1507 N N . TYR A 1 192 ? -10.112 -1.837 2.420 1.00 97.56 192 TYR A N 1
ATOM 1508 C CA . TYR A 1 192 ? -10.289 -2.714 3.577 1.00 97.56 192 TYR A CA 1
ATOM 1509 C C . TYR A 1 192 ? -9.041 -3.570 3.836 1.00 97.56 192 TYR A C 1
ATOM 1511 O O . TYR A 1 192 ? -8.711 -3.808 4.999 1.00 97.56 192 TYR A O 1
ATOM 1519 N N . ASP A 1 193 ? -8.329 -3.996 2.787 1.00 97.00 193 ASP A N 1
ATOM 1520 C CA . ASP A 1 193 ? -7.036 -4.701 2.846 1.00 97.00 193 ASP A CA 1
ATOM 1521 C C . ASP A 1 193 ? -5.815 -3.763 3.016 1.00 97.00 193 ASP A C 1
ATOM 1523 O O . ASP A 1 193 ? -4.679 -4.173 2.778 1.00 97.00 193 ASP A O 1
ATOM 1527 N N . ASP A 1 19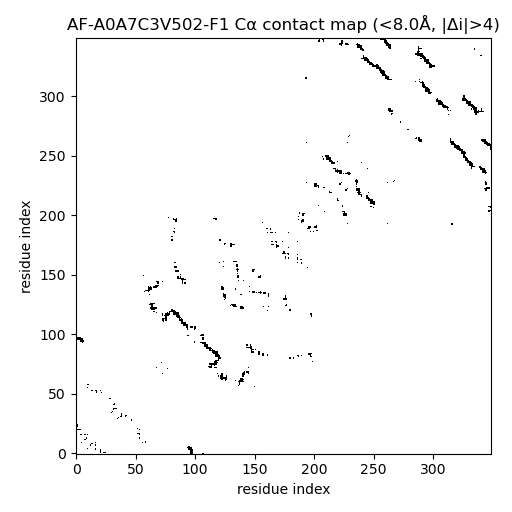4 ? -6.032 -2.521 3.467 1.00 96.12 194 ASP A N 1
ATOM 1528 C CA . ASP A 1 194 ? -5.009 -1.495 3.750 1.00 96.12 194 ASP A CA 1
ATOM 1529 C C . ASP A 1 194 ? -4.158 -1.076 2.530 1.00 96.12 194 ASP A C 1
ATOM 1531 O O . ASP A 1 194 ? -3.051 -0.532 2.653 1.00 96.12 194 ASP A O 1
ATOM 1535 N N . ALA A 1 195 ? -4.692 -1.260 1.318 1.00 96.50 195 ALA A N 1
ATOM 1536 C CA . ALA A 1 195 ? -4.156 -0.598 0.135 1.00 96.50 195 ALA A CA 1
ATOM 1537 C C . ALA A 1 195 ? -4.409 0.921 0.196 1.00 96.50 195 ALA A C 1
ATOM 1539 O O . ALA A 1 195 ? -5.260 1.409 0.941 1.00 96.50 195 ALA A O 1
ATOM 1540 N N . TYR A 1 196 ? -3.674 1.683 -0.617 1.00 95.75 196 TYR A N 1
ATOM 1541 C CA . TYR A 1 196 ? -3.941 3.104 -0.833 1.00 95.75 196 TYR A CA 1
ATOM 1542 C C . TYR A 1 196 ? -4.401 3.350 -2.250 1.00 95.75 196 TYR A C 1
ATOM 1544 O O . TYR A 1 196 ? -3.762 2.901 -3.202 1.00 95.75 196 TYR A O 1
ATOM 1552 N N . ILE A 1 197 ? -5.478 4.111 -2.364 1.00 97.69 197 ILE A N 1
ATOM 1553 C CA . ILE A 1 197 ? -6.006 4.593 -3.626 1.00 97.69 197 ILE A CA 1
ATOM 1554 C C . ILE A 1 197 ? -6.167 6.104 -3.446 1.00 97.69 197 ILE A C 1
ATOM 1556 O O . ILE A 1 197 ? -7.036 6.522 -2.678 1.00 97.69 197 ILE A O 1
ATOM 1560 N N . PRO A 1 198 ? -5.308 6.931 -4.070 1.00 95.81 198 PRO A N 1
ATOM 1561 C CA . PRO A 1 198 ? -5.407 8.377 -3.946 1.00 95.81 198 PRO A CA 1
ATOM 1562 C C . PRO A 1 198 ? -6.819 8.866 -4.274 1.00 95.81 198 PRO A C 1
ATOM 1564 O O . PRO A 1 198 ? -7.458 8.369 -5.200 1.00 95.81 198 PRO A O 1
ATOM 1567 N N . TRP A 1 199 ? -7.297 9.838 -3.495 1.00 96.12 199 TRP A N 1
ATOM 1568 C CA . TRP A 1 199 ? -8.610 10.484 -3.647 1.00 96.12 199 TRP A CA 1
ATOM 1569 C C . TRP A 1 199 ? -9.841 9.594 -3.402 1.00 96.12 199 TRP A C 1
ATOM 1571 O O . TRP A 1 199 ? -10.958 10.104 -3.440 1.00 96.12 199 TRP A O 1
ATOM 1581 N N . VAL A 1 200 ? -9.666 8.309 -3.074 1.00 97.81 200 VAL A N 1
ATOM 1582 C CA . VAL A 1 200 ? -10.763 7.407 -2.702 1.00 97.81 200 VAL A CA 1
ATOM 1583 C C . VAL A 1 200 ? -10.703 7.128 -1.205 1.00 97.81 200 VAL A C 1
ATOM 1585 O O . VAL A 1 200 ? -9.679 6.698 -0.676 1.00 97.81 200 VAL A O 1
ATOM 1588 N N . LYS A 1 201 ? -11.813 7.380 -0.509 1.00 97.56 201 LYS A N 1
ATOM 1589 C CA . LYS A 1 201 ? -11.940 7.112 0.926 1.00 97.56 201 LYS A CA 1
ATOM 1590 C C . LYS A 1 201 ? -12.519 5.729 1.170 1.00 97.56 201 LYS A C 1
ATOM 1592 O O . LYS A 1 201 ? -13.412 5.285 0.447 1.00 97.56 201 LYS A O 1
ATOM 1597 N N . GLN A 1 202 ? -12.043 5.081 2.226 1.00 98.19 202 GLN A N 1
ATOM 1598 C CA . GLN A 1 202 ? -12.678 3.874 2.727 1.00 98.19 202 GLN A CA 1
ATOM 1599 C C . GLN A 1 202 ? -14.041 4.239 3.322 1.00 98.19 202 GLN A C 1
ATOM 1601 O O . GLN A 1 202 ? -14.147 5.123 4.174 1.00 98.19 202 GLN A O 1
ATOM 1606 N N . GLU A 1 203 ? -15.080 3.536 2.895 1.00 97.94 203 GLU A N 1
ATOM 1607 C CA . GLU A 1 203 ? -16.398 3.601 3.510 1.00 97.94 203 GLU A CA 1
ATOM 1608 C C . GLU A 1 203 ? -16.343 2.908 4.869 1.00 97.94 203 GLU A C 1
ATOM 1610 O O . GLU A 1 203 ? -15.975 1.738 4.971 1.00 97.94 203 GLU A O 1
ATOM 1615 N N . MET A 1 204 ? -16.694 3.638 5.926 1.00 97.50 204 MET A N 1
ATOM 1616 C CA . MET A 1 204 ? -16.705 3.092 7.280 1.00 97.50 204 MET A CA 1
ATOM 1617 C C . MET A 1 204 ? -18.029 2.380 7.572 1.00 97.50 204 MET A C 1
ATOM 1619 O O . MET A 1 204 ? -19.084 2.875 7.166 1.00 97.50 204 MET A O 1
ATOM 1623 N N . PRO A 1 205 ? -18.011 1.266 8.326 1.00 97.06 205 PRO A N 1
ATOM 1624 C CA . PRO A 1 205 ? -19.234 0.566 8.696 1.00 97.06 205 PRO A CA 1
ATOM 1625 C C . PRO A 1 205 ? -20.209 1.472 9.456 1.00 97.06 205 PRO A C 1
ATOM 1627 O O . PRO A 1 205 ? -19.811 2.255 10.324 1.00 97.06 205 PRO A O 1
ATOM 1630 N N . GLU A 1 206 ? -21.504 1.316 9.189 1.00 96.44 206 GLU A N 1
ATOM 1631 C CA . GLU A 1 206 ? -22.556 2.153 9.776 1.00 96.44 206 GLU A CA 1
ATOM 1632 C C . GLU A 1 206 ? -22.544 2.123 11.313 1.00 96.44 206 GLU A C 1
ATOM 1634 O O . GLU A 1 206 ? -22.693 3.166 11.957 1.00 96.44 206 GLU A O 1
ATOM 1639 N N . LEU A 1 207 ? -22.291 0.948 11.904 1.00 96.69 207 LEU A N 1
ATOM 1640 C CA . LEU A 1 207 ? -22.149 0.791 13.351 1.00 96.69 207 LEU A CA 1
ATOM 1641 C C . LEU A 1 207 ? -21.029 1.685 13.901 1.00 96.69 207 LEU A C 1
ATOM 1643 O O . LEU A 1 207 ? -21.227 2.385 14.893 1.00 96.69 207 LEU A O 1
ATOM 1647 N N . THR A 1 208 ? -19.881 1.732 13.224 1.00 97.06 208 THR A N 1
ATOM 1648 C CA . THR A 1 208 ? -18.733 2.564 13.617 1.00 97.06 208 THR A CA 1
ATOM 1649 C C . THR A 1 208 ? -19.072 4.058 13.554 1.00 97.06 208 THR A C 1
ATOM 1651 O O . THR A 1 208 ? -18.741 4.816 14.469 1.00 97.06 208 THR A O 1
ATOM 1654 N N . LEU A 1 209 ? -19.782 4.495 12.511 1.00 96.94 209 LEU A N 1
ATOM 1655 C CA . LEU A 1 209 ? -20.159 5.901 12.329 1.00 96.94 209 LEU A CA 1
ATOM 1656 C C . LEU A 1 209 ? -21.214 6.371 13.340 1.00 96.94 209 LEU A C 1
ATOM 1658 O O . LEU A 1 209 ? -21.106 7.469 13.883 1.00 96.94 209 LEU A O 1
ATOM 1662 N N . LYS A 1 210 ? -22.220 5.541 13.636 1.00 96.06 210 LYS A N 1
ATOM 1663 C CA . LYS A 1 210 ? -23.306 5.889 14.573 1.00 96.06 210 LYS A CA 1
ATOM 1664 C C . LYS A 1 210 ? -22.905 5.815 16.048 1.00 96.06 210 LYS A C 1
ATOM 1666 O O . LYS A 1 210 ? -23.664 6.281 16.904 1.00 96.06 210 LYS A O 1
ATOM 1671 N N . SER A 1 211 ? -21.759 5.210 16.342 1.00 97.25 211 SER A N 1
ATOM 1672 C CA . SER A 1 211 ? -21.262 5.011 17.699 1.00 97.25 211 SER A CA 1
ATOM 1673 C C . SER A 1 211 ? -20.693 6.284 18.313 1.00 97.25 211 SER A C 1
ATOM 1675 O O . SER A 1 211 ? -20.121 7.135 17.625 1.00 97.25 211 SER A O 1
ATOM 1677 N N . HIS A 1 212 ? -20.796 6.382 19.638 1.00 97.75 212 HIS A N 1
ATOM 1678 C CA . HIS A 1 212 ? -20.149 7.439 20.398 1.00 97.75 212 HIS A CA 1
ATOM 1679 C C . HIS A 1 212 ? -18.675 7.083 20.615 1.00 97.75 212 HIS A C 1
ATOM 1681 O O . HIS A 1 212 ? -18.364 6.116 21.316 1.00 97.75 212 HIS A O 1
ATOM 1687 N N . LEU A 1 213 ? -17.785 7.837 19.972 1.00 98.44 213 LEU A N 1
ATOM 1688 C CA . LEU A 1 213 ? -16.342 7.645 20.039 1.00 98.44 213 LEU A CA 1
ATOM 1689 C C . LEU A 1 213 ? -15.761 8.456 21.202 1.00 98.44 213 LEU A C 1
ATOM 1691 O O . LEU A 1 213 ? -15.996 9.654 21.323 1.00 98.44 213 LEU A O 1
ATOM 1695 N N . LEU A 1 214 ? -15.001 7.783 22.059 1.00 98.25 214 LEU A N 1
ATOM 1696 C CA . LEU A 1 214 ? -14.347 8.345 23.236 1.00 98.25 214 LEU A CA 1
ATOM 1697 C C . LEU A 1 214 ? -12.862 7.992 23.216 1.00 98.25 214 LEU A C 1
ATOM 1699 O O . LEU A 1 214 ? -12.480 6.934 22.714 1.00 98.25 214 LEU A O 1
ATOM 1703 N N . SER A 1 215 ? -12.038 8.835 23.826 1.00 98.44 215 SER A N 1
ATOM 1704 C CA . SER A 1 215 ? -10.614 8.580 24.032 1.00 98.44 215 SER A CA 1
ATOM 1705 C C . SER A 1 215 ? -10.170 9.017 25.423 1.00 98.44 215 SER A C 1
ATOM 1707 O O . SER A 1 215 ? -10.800 9.860 26.062 1.00 98.44 215 SER A O 1
ATOM 1709 N N . SER A 1 216 ? -9.058 8.456 25.896 1.00 98.44 216 SER A N 1
ATOM 1710 C CA . SER A 1 216 ? -8.375 8.943 27.100 1.00 98.44 216 SER A CA 1
ATOM 1711 C C . SER A 1 216 ? -7.630 10.260 26.876 1.00 98.44 216 SER A C 1
ATOM 1713 O O . SER A 1 216 ? -7.300 10.952 27.838 1.00 98.44 216 SER A O 1
ATOM 1715 N N . SER A 1 217 ? -7.312 10.583 25.622 1.00 97.31 217 SER A N 1
ATOM 1716 C CA . SER A 1 217 ? -6.500 11.733 25.238 1.00 97.31 217 SER A CA 1
ATOM 1717 C C . SER A 1 217 ? -6.757 12.129 23.781 1.00 97.31 217 SER A C 1
ATOM 1719 O O . SER A 1 217 ? -7.138 11.296 22.955 1.00 97.31 217 SER A O 1
ATOM 1721 N N . GLY A 1 218 ? -6.526 13.404 23.458 1.00 96.81 218 GLY A N 1
ATOM 1722 C CA . GLY A 1 218 ? -6.575 13.919 22.085 1.00 96.81 218 GLY A CA 1
ATOM 1723 C C . GLY A 1 218 ? -7.929 13.760 21.382 1.00 96.81 218 GLY A C 1
ATOM 1724 O O . GLY A 1 218 ? -8.927 13.376 21.986 1.00 96.81 218 GLY A O 1
ATOM 1725 N N . ASN A 1 219 ? -7.952 14.067 20.085 1.00 97.44 219 ASN A N 1
ATOM 1726 C CA . ASN A 1 219 ? -9.119 13.858 19.230 1.00 97.44 219 ASN A CA 1
ATOM 1727 C C . ASN A 1 219 ? -9.013 12.496 18.514 1.00 97.44 219 ASN A C 1
ATOM 1729 O O . ASN A 1 219 ? -8.084 12.324 17.723 1.00 97.44 219 ASN A O 1
ATOM 1733 N N . PRO A 1 220 ? -9.929 11.541 18.757 1.00 97.94 220 PRO A N 1
ATOM 1734 C CA . PRO A 1 220 ? -9.903 10.237 18.103 1.00 97.94 220 PRO A CA 1
ATOM 1735 C C . PRO A 1 220 ? -10.640 10.191 16.758 1.00 97.94 220 PRO A C 1
ATOM 1737 O O . PRO A 1 220 ? -10.489 9.202 16.052 1.00 97.94 220 PRO A O 1
ATOM 1740 N N . GLU A 1 221 ? -11.418 11.212 16.378 1.00 97.75 221 GLU A N 1
ATOM 1741 C CA . GLU A 1 221 ? -12.258 11.191 15.163 1.00 97.75 221 GLU A CA 1
ATOM 1742 C C . GLU A 1 221 ? -11.551 10.771 13.861 1.00 97.75 221 GLU A C 1
ATOM 1744 O O . GLU A 1 221 ? -12.173 10.054 13.073 1.00 97.75 221 GLU A O 1
ATOM 1749 N N . PRO A 1 222 ? -10.268 11.116 13.621 1.00 97.88 222 PRO A N 1
ATOM 1750 C CA . PRO A 1 222 ? -9.585 10.701 12.397 1.00 97.88 222 PRO A CA 1
ATOM 1751 C C . PRO A 1 222 ? -9.538 9.182 12.166 1.00 97.88 222 PRO A C 1
ATOM 1753 O O . PRO A 1 222 ? -9.477 8.755 11.023 1.00 97.88 222 PRO A O 1
ATOM 1756 N N . VAL A 1 223 ? -9.656 8.339 13.204 1.00 98.12 223 VAL A N 1
ATOM 1757 C CA . VAL A 1 223 ? -9.609 6.865 13.044 1.00 98.12 223 VAL A CA 1
ATOM 1758 C C . VAL A 1 223 ? -10.788 6.273 12.258 1.00 98.12 223 VAL A C 1
ATOM 1760 O O . VAL A 1 223 ? -10.820 5.063 12.018 1.00 98.12 223 VAL A O 1
ATOM 1763 N N . ARG A 1 224 ? -11.786 7.095 11.911 1.00 97.56 224 ARG A N 1
ATOM 1764 C CA . ARG A 1 224 ? -12.967 6.718 11.122 1.00 97.56 224 ARG A CA 1
ATOM 1765 C C . ARG A 1 224 ? -13.274 7.703 9.991 1.00 97.56 224 ARG A C 1
ATOM 1767 O O . ARG A 1 224 ? -14.418 7.787 9.554 1.00 97.56 224 ARG A O 1
ATOM 1774 N N . ASP A 1 225 ? -12.281 8.455 9.514 1.00 97.25 225 ASP A N 1
ATOM 1775 C CA . ASP A 1 225 ? -12.476 9.441 8.438 1.00 97.25 225 ASP A CA 1
ATOM 1776 C C . ASP A 1 225 ? -12.312 8.875 7.010 1.00 97.25 225 ASP A C 1
ATOM 1778 O O . ASP A 1 225 ? -12.552 9.583 6.022 1.00 97.25 225 ASP A O 1
ATOM 1782 N N . GLY A 1 226 ? -11.939 7.594 6.908 1.00 97.25 226 GLY A N 1
ATOM 1783 C CA . GLY A 1 226 ? -11.761 6.870 5.650 1.00 97.25 226 GLY A CA 1
ATOM 1784 C C . GLY A 1 226 ? -10.348 6.927 5.066 1.00 97.25 226 GLY A C 1
ATOM 1785 O O . GLY A 1 226 ? -10.141 6.376 3.983 1.00 97.25 226 GLY A O 1
ATOM 1786 N N . ILE A 1 227 ? -9.389 7.581 5.731 1.00 97.00 227 ILE A N 1
ATOM 1787 C CA . ILE A 1 227 ? -8.001 7.707 5.277 1.00 97.00 227 ILE A CA 1
ATOM 1788 C C . ILE A 1 227 ? -7.069 7.106 6.330 1.00 97.00 227 ILE A C 1
ATOM 1790 O O . ILE A 1 227 ? -6.854 7.651 7.400 1.00 97.00 227 ILE A O 1
ATOM 1794 N N . ASN A 1 228 ? -6.442 5.980 5.999 1.00 95.31 228 ASN A N 1
ATOM 1795 C CA . ASN A 1 228 ? -5.705 5.194 6.992 1.00 95.31 228 ASN A CA 1
ATOM 1796 C C . ASN A 1 228 ? -4.192 5.484 6.989 1.00 95.31 228 ASN A C 1
ATOM 1798 O O . ASN A 1 228 ? -3.400 4.566 7.205 1.00 95.31 228 ASN A O 1
ATOM 1802 N N . ARG A 1 229 ? -3.759 6.705 6.653 1.00 94.88 229 ARG A N 1
ATOM 1803 C CA . ARG A 1 229 ? -2.338 7.107 6.561 1.00 94.88 229 ARG A CA 1
ATOM 1804 C C . ARG A 1 229 ? -2.185 8.629 6.452 1.00 94.88 229 ARG A C 1
ATOM 1806 O O . ARG A 1 229 ? -3.153 9.288 6.087 1.00 94.88 229 ARG A O 1
ATOM 1813 N N . PRO A 1 230 ? -0.977 9.182 6.655 1.00 94.38 230 PRO A N 1
ATOM 1814 C CA . PRO A 1 230 ? -0.733 10.593 6.397 1.00 94.38 230 PRO A CA 1
ATOM 1815 C C . PRO A 1 230 ? -0.919 10.919 4.911 1.00 94.38 230 PRO A C 1
ATOM 1817 O O . PRO A 1 230 ? -0.431 10.187 4.045 1.00 94.38 230 PRO A O 1
ATOM 1820 N N . VAL A 1 231 ? -1.608 12.022 4.631 1.00 92.88 231 VAL A N 1
ATOM 1821 C CA . VAL A 1 231 ? -1.797 12.582 3.290 1.00 92.88 231 VAL A CA 1
ATOM 1822 C C . VAL A 1 231 ? -1.569 14.085 3.388 1.00 92.88 231 VAL A C 1
ATOM 1824 O O . VAL A 1 231 ? -2.191 14.767 4.205 1.00 92.88 231 VAL A O 1
ATOM 1827 N N . ASP A 1 232 ? -0.648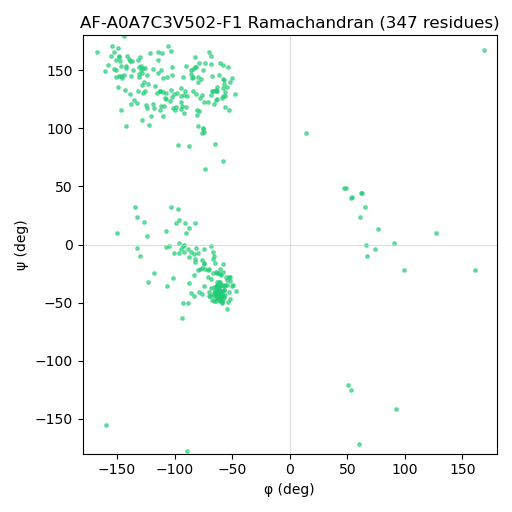 14.593 2.573 1.00 89.12 232 ASP A N 1
ATOM 1828 C CA . ASP A 1 232 ? -0.172 15.975 2.629 1.00 89.12 232 ASP A CA 1
ATOM 1829 C C . ASP A 1 232 ? 0.252 16.370 4.058 1.00 89.12 232 ASP A C 1
ATOM 1831 O O . ASP A 1 232 ? 1.123 15.738 4.656 1.00 89.12 232 ASP A O 1
ATOM 1835 N N . ASN A 1 233 ? -0.379 17.401 4.625 1.00 91.44 233 ASN A N 1
ATOM 1836 C CA . ASN A 1 233 ? -0.105 17.892 5.975 1.00 91.44 233 ASN A CA 1
ATOM 1837 C C . ASN A 1 233 ? -1.015 17.270 7.050 1.00 91.44 233 ASN A C 1
ATOM 1839 O O . ASN A 1 233 ? -0.885 17.615 8.225 1.00 91.44 233 ASN A O 1
ATOM 1843 N N . ASN A 1 234 ? -1.956 16.397 6.679 1.00 94.25 234 ASN A N 1
ATOM 1844 C CA . ASN A 1 234 ? -2.874 15.766 7.621 1.00 94.25 234 ASN A CA 1
ATOM 1845 C C . ASN A 1 234 ? -2.408 14.345 7.958 1.00 94.25 234 ASN A C 1
ATOM 1847 O O . ASN A 1 234 ? -2.140 13.530 7.077 1.00 94.25 234 ASN A O 1
ATOM 1851 N N . LEU A 1 235 ? -2.323 14.037 9.252 1.00 94.62 235 LEU A N 1
ATOM 1852 C CA . LEU A 1 235 ? -1.869 12.733 9.728 1.00 94.62 235 LEU A CA 1
ATOM 1853 C C . LEU A 1 235 ? -2.955 11.653 9.669 1.00 94.62 235 LEU A C 1
ATOM 1855 O O . LEU A 1 235 ? -2.601 10.477 9.664 1.00 94.62 235 LEU A O 1
ATOM 1859 N N . HIS A 1 236 ? -4.239 12.037 9.641 1.00 97.12 236 HIS A N 1
ATOM 1860 C CA . HIS A 1 236 ? -5.384 11.115 9.623 1.00 97.12 236 HIS A CA 1
ATOM 1861 C C . HIS A 1 236 ? -5.276 9.991 10.668 1.00 97.12 236 HIS A C 1
ATOM 1863 O O . HIS A 1 236 ? -5.381 8.802 10.376 1.00 97.12 236 HIS A O 1
ATOM 1869 N N . CYS A 1 237 ? -4.971 10.362 11.911 1.00 97.62 237 CYS A N 1
ATOM 1870 C CA . CYS A 1 237 ? -4.745 9.395 12.976 1.00 97.62 237 CYS A CA 1
ATOM 1871 C C . CYS A 1 237 ? -5.158 9.921 14.348 1.00 97.62 237 CYS A C 1
ATOM 1873 O O . CYS A 1 237 ? -5.209 11.129 14.582 1.00 97.62 237 CYS A O 1
ATOM 1875 N N . TRP A 1 238 ? -5.335 8.997 15.287 1.00 98.38 238 TRP A N 1
ATOM 1876 C CA . TRP A 1 238 ? -5.292 9.289 16.713 1.00 98.38 238 TRP A CA 1
ATOM 1877 C C . TRP A 1 238 ? -3.878 9.056 17.254 1.00 98.38 238 TRP A C 1
ATOM 1879 O O . TRP A 1 238 ? -3.355 7.942 17.183 1.00 98.38 238 TRP A O 1
ATOM 1889 N N . GLU A 1 239 ? -3.251 10.102 17.793 1.00 97.88 239 GLU A N 1
ATOM 1890 C CA . GLU A 1 239 ? -1.948 10.006 18.457 1.00 97.88 239 GLU A CA 1
ATOM 1891 C C . GLU A 1 239 ? -2.107 9.583 19.920 1.00 97.88 239 GLU A C 1
ATOM 1893 O O . GLU A 1 239 ? -2.892 10.170 20.664 1.00 97.88 239 GLU A O 1
ATOM 1898 N N . CYS A 1 240 ? -1.323 8.600 20.363 1.00 98.06 240 CYS A N 1
ATOM 1899 C CA . CYS A 1 240 ? -1.452 8.033 21.704 1.00 98.06 240 CYS A CA 1
ATOM 1900 C C . CYS A 1 240 ? -0.122 7.519 22.272 1.00 98.06 240 CYS A C 1
ATOM 1902 O O . CYS A 1 240 ? 0.894 7.432 21.579 1.00 98.06 240 CYS A O 1
ATOM 1904 N N . LYS A 1 241 ? -0.109 7.201 23.570 1.00 98.38 241 LYS A N 1
ATOM 1905 C CA . LYS A 1 241 ? 1.031 6.596 24.286 1.00 98.38 241 LYS A CA 1
ATOM 1906 C C . LYS A 1 241 ? 0.585 5.369 25.093 1.00 98.38 241 LYS A C 1
ATOM 1908 O O . LYS A 1 241 ? -0.608 5.234 25.360 1.00 98.38 241 LYS A O 1
ATOM 1913 N N . PRO A 1 242 ? 1.501 4.473 25.503 1.00 98.50 242 PRO A N 1
ATOM 1914 C CA . PRO A 1 242 ? 1.152 3.346 26.368 1.00 98.50 242 PRO A CA 1
ATOM 1915 C C . PRO A 1 242 ? 0.297 3.768 27.575 1.00 98.50 242 PRO A C 1
ATOM 1917 O O . PRO A 1 242 ? 0.640 4.715 28.284 1.00 98.50 242 PRO A O 1
ATOM 1920 N N . GLY A 1 243 ? -0.822 3.071 27.781 1.00 98.12 243 GLY A N 1
ATOM 1921 C CA . GLY A 1 243 ? -1.850 3.379 28.778 1.00 98.12 243 GLY A CA 1
ATOM 1922 C C . GLY A 1 243 ? -3.077 4.115 28.225 1.00 98.12 243 GLY A C 1
ATOM 1923 O O . GLY A 1 243 ? -4.145 4.028 28.835 1.00 98.12 243 GLY A O 1
ATOM 1924 N N . ASP A 1 244 ? -2.960 4.788 27.077 1.00 98.69 244 ASP A N 1
ATOM 1925 C CA . ASP A 1 244 ? -4.093 5.451 26.431 1.00 98.69 244 ASP A CA 1
ATOM 1926 C C . ASP A 1 244 ? -5.053 4.451 25.766 1.00 98.69 244 ASP A C 1
ATOM 1928 O O . ASP A 1 244 ? -4.680 3.335 25.383 1.00 98.69 244 ASP A O 1
ATOM 1932 N N . TRP A 1 245 ? -6.309 4.871 25.602 1.00 98.81 245 TRP A N 1
ATOM 1933 C CA . TRP A 1 245 ? -7.358 4.070 24.978 1.00 98.81 245 TRP A CA 1
ATOM 1934 C C . TRP A 1 245 ? -8.306 4.893 24.101 1.00 98.81 245 TRP A C 1
ATOM 1936 O O . TRP A 1 245 ? -8.530 6.076 24.354 1.00 98.81 245 TRP A O 1
ATOM 1946 N N . ILE A 1 246 ? -8.908 4.226 23.113 1.00 98.69 246 ILE A N 1
ATOM 1947 C CA . ILE A 1 246 ? -10.075 4.699 22.347 1.00 98.69 246 ILE A CA 1
ATOM 1948 C C . ILE A 1 246 ? -11.200 3.683 22.442 1.00 98.69 246 ILE A C 1
ATOM 1950 O O . ILE A 1 246 ? -10.944 2.480 22.496 1.00 98.69 246 ILE A O 1
ATOM 1954 N N . SER A 1 247 ? -12.448 4.140 22.454 1.00 98.50 247 SER A N 1
ATOM 1955 C CA . SER A 1 247 ? -13.608 3.257 22.495 1.00 98.50 247 SER A CA 1
ATOM 1956 C C . SER A 1 247 ? -14.783 3.770 21.691 1.00 98.50 247 SER A C 1
ATOM 1958 O O . SER A 1 247 ? -15.083 4.958 21.735 1.00 98.50 247 SER A O 1
ATOM 1960 N N . TYR A 1 248 ? -15.523 2.843 21.100 1.00 98.44 248 TYR A N 1
ATOM 1961 C CA . TYR A 1 248 ? -16.885 3.073 20.651 1.00 98.44 248 TYR A CA 1
ATOM 1962 C C . TYR A 1 248 ? -17.863 2.543 21.693 1.00 98.44 248 TYR A C 1
ATOM 1964 O O . TYR A 1 248 ? -17.753 1.395 22.126 1.00 98.44 248 TYR A O 1
ATOM 1972 N N . VAL A 1 249 ? -18.831 3.371 22.074 1.00 98.06 249 VAL A N 1
ATOM 1973 C CA . VAL A 1 249 ? -20.019 2.953 22.822 1.00 98.06 249 VAL A CA 1
ATOM 1974 C C . VAL A 1 249 ? -21.215 3.028 21.885 1.00 98.06 249 VAL A C 1
ATOM 1976 O O . VAL A 1 249 ? -21.455 4.054 21.244 1.00 98.06 249 VAL A O 1
ATOM 1979 N N . PHE A 1 250 ? -21.940 1.923 21.781 1.00 97.50 250 PHE A N 1
ATOM 1980 C CA . PHE A 1 250 ? -23.054 1.788 20.855 1.00 97.50 250 PHE A CA 1
ATOM 1981 C C . PHE A 1 250 ? -24.324 2.368 21.478 1.00 97.50 250 PHE A C 1
ATOM 1983 O O . PHE A 1 250 ? -24.480 2.371 22.700 1.00 97.50 250 PHE A O 1
ATOM 1990 N N . LYS A 1 251 ? -25.235 2.873 20.639 1.00 95.06 251 LYS A N 1
ATOM 1991 C CA . LYS A 1 251 ? -26.537 3.385 21.106 1.00 95.06 251 LYS A CA 1
ATOM 1992 C C . LYS A 1 251 ? -27.388 2.274 21.715 1.00 95.06 251 LYS A C 1
ATOM 1994 O O . LYS A 1 251 ? -28.085 2.494 22.698 1.00 95.06 251 LYS A O 1
ATOM 1999 N N . GLU A 1 252 ? -27.290 1.092 21.127 1.00 94.75 252 GLU A N 1
ATOM 2000 C CA . GLU A 1 252 ? -27.946 -0.128 21.561 1.00 94.75 252 GLU A CA 1
ATOM 2001 C C . GLU A 1 252 ? -26.984 -1.304 21.414 1.00 94.75 252 GLU A C 1
ATOM 2003 O O . GLU A 1 252 ? -25.989 -1.241 20.680 1.00 94.75 252 GLU A O 1
ATOM 2008 N N . LYS A 1 253 ? -27.274 -2.383 22.137 1.00 96.06 253 LYS A N 1
ATOM 2009 C CA . LYS A 1 253 ? -26.502 -3.616 22.041 1.00 96.06 253 LYS A CA 1
ATOM 2010 C C . LYS A 1 253 ? -26.548 -4.106 20.590 1.00 96.06 253 LYS A C 1
ATOM 2012 O O . LYS A 1 253 ? -27.619 -4.208 20.007 1.00 96.06 253 LYS A O 1
ATOM 2017 N N . SER A 1 254 ? -25.379 -4.338 20.002 1.00 97.06 254 SER A N 1
ATOM 2018 C CA . SER A 1 254 ? -25.240 -4.608 18.570 1.00 97.06 254 SER A CA 1
ATOM 2019 C C . SER A 1 254 ? -24.387 -5.848 18.346 1.00 97.06 254 SER A C 1
ATOM 2021 O O . SER A 1 254 ? -23.424 -6.099 19.079 1.00 97.06 254 SER A O 1
ATOM 2023 N N . PHE A 1 255 ? -24.731 -6.633 17.328 1.00 97.06 255 PHE A N 1
ATOM 2024 C CA . PHE A 1 255 ? -23.908 -7.758 16.904 1.00 97.06 255 PHE A CA 1
ATOM 2025 C C . PHE A 1 255 ? -22.680 -7.245 16.152 1.00 97.06 255 PHE A C 1
ATOM 2027 O O . PHE A 1 255 ? -22.817 -6.551 15.152 1.00 97.06 255 PHE A O 1
ATOM 2034 N N . VAL A 1 256 ? -21.490 -7.599 16.635 1.00 97.31 256 VAL A N 1
ATOM 2035 C CA . VAL A 1 256 ? -20.213 -7.283 15.991 1.00 97.31 256 VAL A CA 1
ATOM 2036 C C . VAL A 1 256 ? -19.605 -8.579 15.489 1.00 97.31 256 VAL A C 1
ATOM 2038 O O . VAL A 1 256 ? -19.316 -9.497 16.270 1.00 97.31 256 VAL A O 1
ATOM 2041 N N . ASN A 1 257 ? -19.397 -8.655 14.182 1.00 97.12 257 ASN A N 1
ATOM 2042 C CA . ASN A 1 257 ? -18.770 -9.780 13.514 1.00 97.12 257 ASN A CA 1
ATOM 2043 C C . ASN A 1 257 ? -17.242 -9.672 13.571 1.00 97.12 257 ASN A C 1
ATOM 2045 O O . ASN A 1 257 ? -16.571 -10.662 13.879 1.00 97.12 257 ASN A O 1
ATOM 2049 N N . LYS A 1 258 ? -16.696 -8.481 13.305 1.00 97.38 258 LYS A N 1
ATOM 2050 C CA . LYS A 1 258 ? -15.251 -8.267 13.151 1.00 97.38 258 LYS A CA 1
ATOM 2051 C C . LYS A 1 258 ? -14.826 -6.893 13.664 1.00 97.38 258 LYS A C 1
ATOM 2053 O O . LYS A 1 258 ? -15.535 -5.906 13.500 1.00 97.38 258 LYS A O 1
ATOM 2058 N N . ILE A 1 259 ? -13.630 -6.828 14.240 1.00 98.00 259 ILE A N 1
ATOM 2059 C CA . ILE A 1 259 ? -12.954 -5.586 14.627 1.00 98.00 259 ILE A CA 1
ATOM 2060 C C . ILE A 1 259 ? -11.668 -5.457 13.815 1.00 98.00 259 ILE A C 1
ATOM 2062 O O . ILE A 1 259 ? -10.914 -6.428 13.701 1.00 98.00 259 ILE A O 1
ATOM 2066 N N . THR A 1 260 ? -11.399 -4.258 13.305 1.00 98.50 260 THR A N 1
ATOM 2067 C CA . THR A 1 260 ? -10.176 -3.942 12.563 1.00 98.50 260 THR A CA 1
ATOM 2068 C C . THR A 1 260 ? -9.438 -2.778 13.212 1.00 98.50 260 THR A C 1
ATOM 2070 O O . THR A 1 260 ? -10.046 -1.785 13.613 1.00 98.50 260 THR A O 1
ATOM 2073 N N . VAL A 1 261 ? -8.113 -2.900 13.291 1.00 98.44 261 VAL A N 1
ATOM 2074 C CA . VAL A 1 261 ? -7.197 -1.843 13.729 1.00 98.44 261 VAL A CA 1
ATOM 2075 C C . VAL A 1 261 ? -6.108 -1.681 12.671 1.00 98.44 261 VAL A C 1
ATOM 2077 O O . VAL A 1 261 ? -5.495 -2.671 12.271 1.00 98.44 261 VAL A O 1
ATOM 2080 N N . ILE A 1 262 ? -5.846 -0.448 12.242 1.00 98.31 262 ILE A N 1
ATOM 2081 C CA . ILE A 1 262 ? -4.689 -0.105 11.407 1.00 98.31 262 ILE A CA 1
ATOM 2082 C C . ILE A 1 262 ? -3.759 0.761 12.242 1.00 98.31 262 ILE A C 1
ATOM 2084 O O . ILE A 1 262 ? -4.123 1.860 12.669 1.00 98.31 262 ILE A O 1
ATOM 2088 N N . VAL A 1 263 ? -2.566 0.240 12.503 1.00 97.75 263 VAL A N 1
ATOM 2089 C CA . VAL A 1 263 ? -1.593 0.853 13.407 1.00 97.75 263 VAL A CA 1
ATOM 2090 C C . VAL A 1 263 ? -0.473 1.560 12.658 1.00 97.75 263 VAL A C 1
ATOM 2092 O O . VAL A 1 263 ? -0.291 1.371 11.454 1.00 97.75 263 VAL A O 1
ATOM 2095 N N . ASP A 1 264 ? 0.311 2.373 13.366 1.00 96.62 264 ASP A N 1
ATOM 2096 C CA . ASP A 1 264 ? 1.506 2.953 12.776 1.00 96.62 264 ASP A CA 1
ATOM 2097 C C . ASP A 1 264 ? 2.542 1.891 12.405 1.00 96.62 264 ASP A C 1
ATOM 2099 O O . ASP A 1 264 ? 2.866 1.001 13.183 1.00 96.62 264 ASP A O 1
ATOM 2103 N N . SER A 1 265 ? 3.078 2.004 11.199 1.00 93.06 265 SER A N 1
ATOM 2104 C CA . SER A 1 265 ? 4.172 1.176 10.699 1.00 93.06 265 SER A CA 1
ATOM 2105 C C . SER A 1 265 ? 5.320 2.042 10.185 1.00 93.06 265 SER A C 1
ATOM 2107 O O . SER A 1 265 ? 6.113 1.574 9.376 1.00 93.06 265 SER A O 1
ATOM 2109 N N . GLY A 1 266 ? 5.373 3.315 10.594 1.00 90.56 266 GLY A N 1
ATOM 2110 C CA . GLY A 1 266 ? 6.398 4.265 10.173 1.00 90.56 266 GLY A CA 1
ATOM 2111 C C . GLY A 1 266 ? 6.371 4.545 8.673 1.00 90.56 266 GLY A C 1
ATOM 2112 O O . GLY A 1 266 ? 7.425 4.542 8.047 1.00 90.56 266 GLY A O 1
ATOM 2113 N N . LEU A 1 267 ? 5.184 4.748 8.083 1.00 88.31 267 LEU A N 1
ATOM 2114 C CA . LEU A 1 267 ? 5.048 5.058 6.646 1.00 88.31 267 LEU A CA 1
ATOM 2115 C C . LEU A 1 267 ? 5.757 6.361 6.237 1.00 88.31 267 LEU A C 1
ATOM 2117 O O . LEU A 1 267 ? 6.067 6.550 5.067 1.00 88.31 267 LEU A O 1
ATOM 2121 N N . ASP A 1 268 ? 6.012 7.243 7.199 1.00 83.06 268 ASP A N 1
ATOM 2122 C CA . ASP A 1 268 ? 6.761 8.492 7.072 1.00 83.06 268 ASP A CA 1
ATOM 2123 C C . ASP A 1 268 ? 8.287 8.306 7.170 1.00 83.06 268 ASP A C 1
ATOM 2125 O O . ASP A 1 268 ? 9.043 9.247 6.922 1.00 83.06 268 ASP A O 1
ATOM 2129 N N . LYS A 1 269 ? 8.773 7.104 7.510 1.00 79.12 269 LYS A N 1
ATOM 2130 C CA . LYS A 1 269 ? 10.211 6.827 7.593 1.00 79.12 269 LYS A CA 1
ATOM 2131 C C . LYS A 1 269 ? 10.796 6.549 6.211 1.00 79.12 269 LYS A C 1
ATOM 2133 O O . LYS A 1 269 ? 10.342 5.674 5.476 1.00 79.12 269 LYS A O 1
ATOM 2138 N N . LEU A 1 270 ? 11.887 7.244 5.892 1.00 73.31 270 LEU A N 1
ATOM 2139 C CA . LEU A 1 270 ? 12.680 6.965 4.700 1.00 73.31 270 LEU A CA 1
ATOM 2140 C C . LEU A 1 270 ? 13.522 5.699 4.918 1.00 73.31 270 LEU A C 1
ATOM 2142 O O . LEU A 1 270 ? 14.585 5.754 5.523 1.00 73.31 270 LEU A O 1
ATOM 2146 N N . ILE A 1 271 ? 13.059 4.569 4.385 1.00 68.94 271 ILE A N 1
ATOM 2147 C CA . ILE A 1 271 ? 13.741 3.260 4.463 1.00 68.94 271 ILE A CA 1
ATOM 2148 C C . ILE A 1 271 ? 14.701 2.991 3.288 1.00 68.94 271 ILE A C 1
ATOM 2150 O O . ILE A 1 271 ? 15.024 1.845 2.976 1.00 68.94 271 ILE A O 1
ATOM 2154 N N . ALA A 1 272 ? 15.109 4.033 2.562 1.00 64.38 272 ALA A N 1
ATOM 2155 C CA . ALA A 1 272 ? 15.890 3.887 1.340 1.00 64.38 272 ALA A CA 1
ATOM 2156 C C . ALA A 1 272 ? 17.343 3.501 1.641 1.00 64.38 272 ALA A C 1
ATOM 2158 O O . ALA A 1 272 ? 18.158 4.389 1.854 1.00 64.38 272 ALA A O 1
ATOM 2159 N N . MET A 1 273 ? 17.670 2.206 1.577 1.00 58.53 273 MET A N 1
ATOM 2160 C CA . MET A 1 273 ? 19.041 1.710 1.729 1.00 58.53 273 MET A CA 1
ATOM 2161 C C . MET A 1 273 ? 19.993 2.434 0.768 1.00 58.53 273 MET A C 1
ATOM 2163 O O . MET A 1 273 ? 19.893 2.303 -0.454 1.00 58.53 273 MET A O 1
ATOM 2167 N N . SER A 1 274 ? 20.949 3.180 1.313 1.00 60.22 274 SER A N 1
ATOM 2168 C CA . SER A 1 274 ? 22.047 3.757 0.537 1.00 60.22 274 SER A CA 1
ATOM 2169 C C . SER A 1 274 ? 23.375 3.431 1.199 1.00 60.22 274 SER A C 1
ATOM 2171 O O . SER A 1 274 ? 23.444 3.291 2.415 1.00 60.22 274 SER A O 1
ATOM 2173 N N . HIS A 1 275 ? 24.457 3.378 0.418 1.00 56.03 275 HIS A N 1
ATOM 2174 C CA . HIS A 1 275 ? 25.800 3.147 0.968 1.00 56.03 275 HIS A CA 1
ATOM 2175 C C . HIS A 1 275 ? 26.158 4.170 2.067 1.00 56.03 275 HIS A C 1
ATOM 2177 O O . HIS A 1 275 ? 27.028 3.914 2.903 1.00 56.03 275 HIS A O 1
ATOM 2183 N N . HIS A 1 276 ? 25.585 5.375 1.988 1.00 54.62 276 HIS A N 1
ATOM 2184 C CA . HIS A 1 276 ? 25.867 6.489 2.890 1.00 54.62 276 HIS A CA 1
ATOM 2185 C C . HIS A 1 276 ? 25.091 6.403 4.204 1.00 54.62 276 HIS A C 1
ATOM 2187 O O . HIS A 1 276 ? 25.430 7.106 5.155 1.00 54.62 276 HIS A O 1
ATOM 2193 N N . GLN A 1 277 ? 24.068 5.556 4.266 1.00 57.53 277 GLN A N 1
ATOM 2194 C CA . GLN A 1 277 ? 23.395 5.236 5.511 1.00 57.53 277 GLN A CA 1
ATOM 2195 C C . GLN A 1 277 ? 24.180 4.134 6.219 1.00 57.53 277 GLN A C 1
ATOM 2197 O O . GLN A 1 277 ? 24.771 3.259 5.582 1.00 57.53 277 GLN A O 1
ATOM 2202 N N . ARG A 1 278 ? 24.235 4.201 7.553 1.00 55.91 278 ARG A N 1
ATOM 2203 C CA . ARG A 1 278 ? 24.699 3.050 8.332 1.00 55.91 278 ARG A CA 1
ATOM 2204 C C . ARG A 1 278 ? 23.790 1.879 7.969 1.00 55.91 278 ARG A C 1
ATOM 2206 O O . ARG A 1 278 ? 22.592 2.093 7.838 1.00 55.91 278 ARG A O 1
ATOM 2213 N N . ASP A 1 279 ? 24.371 0.695 7.794 1.00 54.31 279 ASP A N 1
ATOM 2214 C CA . ASP A 1 279 ? 23.606 -0.545 7.678 1.00 54.31 279 ASP A CA 1
ATOM 2215 C C . ASP A 1 279 ? 22.900 -0.767 9.017 1.00 54.31 279 ASP A C 1
ATOM 2217 O O . ASP A 1 279 ? 23.453 -1.344 9.951 1.00 54.31 279 ASP A O 1
ATOM 2221 N N . ASP A 1 280 ? 21.724 -0.171 9.155 1.00 53.78 280 ASP A N 1
ATOM 2222 C CA . ASP A 1 280 ? 20.876 -0.279 10.326 1.00 53.78 280 ASP A CA 1
ATOM 2223 C C . ASP A 1 280 ? 19.949 -1.484 10.223 1.00 53.78 280 ASP A C 1
ATOM 2225 O O . ASP A 1 280 ? 19.024 -1.536 11.026 1.00 53.78 280 ASP A O 1
ATOM 2229 N N . GLN A 1 281 ? 20.219 -2.412 9.274 1.00 52.06 281 GLN A N 1
ATOM 2230 C CA . GLN A 1 281 ? 19.502 -3.659 8.984 1.00 52.06 281 GLN A CA 1
ATOM 2231 C C . GLN A 1 281 ? 18.152 -3.673 9.679 1.00 52.06 281 GLN A C 1
ATOM 2233 O O . GLN A 1 281 ? 18.113 -4.022 10.861 1.00 52.06 281 GLN A O 1
ATOM 2238 N N . LEU A 1 282 ? 17.081 -3.290 8.969 1.00 62.69 282 LEU A N 1
ATOM 2239 C CA . LEU A 1 282 ? 15.693 -3.300 9.453 1.00 62.69 282 LEU A CA 1
ATOM 2240 C C . LEU A 1 282 ? 15.279 -4.723 9.887 1.00 62.69 282 LEU A C 1
ATOM 2242 O O . LEU A 1 282 ? 14.538 -5.430 9.214 1.00 62.69 282 LEU A O 1
ATOM 2246 N N . SER A 1 283 ? 15.826 -5.152 11.014 1.00 70.31 283 SER A N 1
ATOM 2247 C CA . SER A 1 283 ? 15.730 -6.458 11.657 1.00 70.31 283 SER A CA 1
ATOM 2248 C C . SER A 1 283 ? 14.714 -6.410 12.792 1.00 70.31 283 SER A C 1
ATOM 2250 O O . SER A 1 283 ? 14.345 -7.445 13.344 1.00 70.31 283 SER A O 1
ATOM 2252 N N . SER A 1 284 ? 14.223 -5.211 13.108 1.00 81.06 284 SER A N 1
ATOM 2253 C CA . SER A 1 284 ? 13.157 -4.947 14.058 1.00 81.06 284 SER A CA 1
ATOM 2254 C C . SER A 1 284 ? 12.033 -4.128 13.411 1.00 81.06 284 SER A C 1
ATOM 2256 O O . SER A 1 284 ? 12.270 -3.352 12.477 1.00 81.06 284 SER A O 1
ATOM 2258 N N . PRO A 1 285 ? 10.787 -4.280 13.894 1.00 89.50 285 PRO A N 1
ATOM 2259 C CA . PRO A 1 285 ? 9.700 -3.390 13.517 1.00 89.50 285 PRO A CA 1
ATOM 2260 C C . PRO A 1 285 ? 10.013 -1.924 13.863 1.00 89.50 285 PRO A C 1
ATOM 2262 O O . PRO A 1 285 ? 10.765 -1.653 14.803 1.00 89.50 285 PRO A O 1
ATOM 2265 N N . PRO A 1 286 ? 9.406 -0.952 13.158 1.00 90.69 286 PRO A N 1
ATOM 2266 C CA . PRO A 1 286 ? 9.564 0.462 13.476 1.00 90.69 286 PRO A CA 1
ATOM 2267 C C . PRO A 1 286 ? 9.213 0.753 14.937 1.00 90.69 286 PRO A C 1
ATOM 2269 O O . PRO A 1 286 ? 8.162 0.336 15.410 1.00 90.69 286 PRO A O 1
ATOM 2272 N N . GLU A 1 287 ? 10.037 1.545 15.628 1.00 93.00 287 GLU A N 1
ATOM 2273 C CA . GLU A 1 287 ? 9.822 1.904 17.043 1.00 93.00 287 GLU A CA 1
ATOM 2274 C C . GLU A 1 287 ? 8.425 2.472 17.348 1.00 93.00 287 GLU A C 1
ATOM 2276 O O . GLU A 1 287 ? 7.915 2.305 18.457 1.00 93.00 287 GLU A O 1
ATOM 2281 N N . THR A 1 288 ? 7.814 3.164 16.379 1.00 94.62 288 THR A N 1
ATOM 2282 C CA . THR A 1 288 ? 6.468 3.735 16.501 1.00 94.62 288 THR A CA 1
ATOM 2283 C C . THR A 1 288 ? 5.371 2.688 16.414 1.00 94.62 288 THR A C 1
ATOM 2285 O O . THR A 1 288 ? 4.262 2.979 16.837 1.00 94.62 288 THR A O 1
ATOM 2288 N N . MET A 1 289 ? 5.625 1.475 15.926 1.00 96.06 289 MET A N 1
ATOM 2289 C CA . MET A 1 289 ? 4.592 0.453 15.808 1.00 96.06 289 MET A CA 1
ATOM 2290 C C . MET A 1 289 ? 4.105 -0.007 17.194 1.00 96.06 289 MET A C 1
ATOM 2292 O O . MET A 1 289 ? 4.925 -0.318 18.065 1.00 96.06 289 MET A O 1
ATOM 2296 N N . PRO A 1 290 ? 2.780 -0.074 17.429 1.00 97.94 290 PRO A N 1
ATOM 2297 C CA . PRO A 1 290 ? 2.212 -0.748 18.590 1.00 97.94 290 PRO A CA 1
ATOM 2298 C C . PRO A 1 290 ? 2.666 -2.208 18.653 1.00 97.94 290 PRO A C 1
ATOM 2300 O O . PRO A 1 290 ? 2.367 -2.995 17.756 1.00 97.94 290 PRO A O 1
ATOM 2303 N N . GLU A 1 291 ? 3.377 -2.558 19.723 1.00 97.88 291 GLU A N 1
ATOM 2304 C CA . GLU A 1 291 ? 3.895 -3.904 19.991 1.00 97.88 291 GLU A CA 1
ATOM 2305 C C . GLU A 1 291 ? 2.852 -4.727 20.750 1.00 97.88 291 GLU A C 1
ATOM 2307 O O . GLU A 1 291 ? 2.520 -5.843 20.351 1.00 97.88 291 GLU A O 1
ATOM 2312 N N . ASN A 1 292 ? 2.311 -4.157 21.832 1.00 98.56 292 ASN A N 1
ATOM 2313 C CA . ASN A 1 292 ? 1.312 -4.799 22.675 1.00 98.56 292 ASN A CA 1
ATOM 2314 C C . ASN A 1 292 ? 0.093 -3.891 22.803 1.00 98.56 292 ASN A C 1
ATOM 2316 O O . ASN A 1 292 ? 0.206 -2.704 23.122 1.00 98.56 292 ASN A O 1
ATOM 2320 N N . PHE A 1 293 ? -1.082 -4.463 22.602 1.00 98.75 293 PHE A N 1
ATOM 2321 C CA . PHE A 1 293 ? -2.354 -3.790 22.814 1.00 98.75 293 PHE A CA 1
ATOM 2322 C C . PHE A 1 293 ? -3.429 -4.829 23.102 1.00 98.75 293 PHE A C 1
ATOM 2324 O O . PHE A 1 293 ? -3.280 -6.019 22.813 1.00 98.75 293 PHE A O 1
ATOM 2331 N N . ARG A 1 294 ? -4.542 -4.387 23.673 1.00 98.62 294 ARG A N 1
ATOM 2332 C CA . ARG A 1 294 ? -5.696 -5.253 23.909 1.00 98.62 294 ARG A CA 1
ATOM 2333 C C . ARG A 1 294 ? -6.972 -4.611 23.415 1.00 98.62 294 ARG A C 1
ATOM 2335 O O . ARG A 1 294 ? -7.093 -3.388 23.397 1.00 98.62 294 ARG A O 1
ATOM 2342 N N . ILE A 1 295 ? -7.925 -5.461 23.064 1.00 98.50 295 ILE A N 1
ATOM 2343 C CA . ILE A 1 295 ? -9.285 -5.052 22.753 1.00 98.50 295 ILE A CA 1
ATOM 2344 C C . ILE A 1 295 ? -10.190 -5.547 23.875 1.00 98.50 295 ILE A C 1
ATOM 2346 O O . ILE A 1 295 ? -10.129 -6.709 24.289 1.00 98.50 295 ILE A O 1
ATOM 2350 N N . GLU A 1 296 ? -11.021 -4.649 24.381 1.00 98.50 296 GLU A N 1
ATOM 2351 C CA . GLU A 1 296 ? -12.061 -4.920 25.362 1.00 98.50 296 GLU A CA 1
ATOM 2352 C C . GLU A 1 296 ? -13.435 -4.776 24.701 1.00 98.50 296 GLU A C 1
ATOM 2354 O O . GLU A 1 296 ? -13.642 -3.893 23.871 1.00 98.50 296 GLU A O 1
ATOM 2359 N N . ALA A 1 297 ? -14.381 -5.624 25.093 1.00 98.12 297 ALA A N 1
ATOM 2360 C CA . ALA A 1 297 ? -15.792 -5.479 24.765 1.00 98.12 297 ALA A CA 1
ATOM 2361 C C . ALA A 1 297 ? -16.565 -5.033 26.004 1.00 98.12 297 ALA A C 1
ATOM 2363 O O . ALA A 1 297 ? -16.256 -5.456 27.123 1.00 98.12 297 ALA A O 1
ATOM 2364 N N . LYS A 1 298 ? -17.579 -4.195 25.802 1.00 98.06 298 LYS A N 1
ATOM 2365 C CA . LYS A 1 298 ? -18.516 -3.804 26.851 1.00 98.06 298 LYS A CA 1
ATOM 2366 C C . LYS A 1 298 ? -19.718 -4.742 26.848 1.00 98.06 298 LYS A C 1
ATOM 2368 O O . LYS A 1 298 ? -20.334 -4.971 25.806 1.00 98.06 298 LYS A O 1
ATOM 2373 N N . SER A 1 299 ? -20.054 -5.303 28.000 1.00 94.88 299 SER A N 1
ATOM 2374 C CA . SER A 1 299 ? -21.248 -6.131 28.188 1.00 94.88 299 SER A CA 1
ATOM 2375 C C . SER A 1 299 ? -21.742 -5.986 29.620 1.00 94.88 299 SER A C 1
ATOM 2377 O O . SER A 1 299 ? -20.937 -6.019 30.553 1.00 94.88 299 SER A O 1
ATOM 2379 N N . ASN A 1 300 ? -23.052 -5.818 29.803 1.00 93.38 300 ASN A N 1
ATOM 2380 C CA . ASN A 1 300 ? -23.669 -5.581 31.108 1.00 93.38 300 ASN A CA 1
ATOM 2381 C C . ASN A 1 300 ? -23.020 -4.386 31.832 1.00 93.38 300 ASN A C 1
ATOM 2383 O O . ASN A 1 300 ? -22.712 -4.447 33.025 1.00 93.38 300 ASN A O 1
ATOM 2387 N N . GLY A 1 301 ? -22.714 -3.317 31.087 1.00 92.62 301 GLY A N 1
ATOM 2388 C CA . GLY A 1 301 ? -22.088 -2.108 31.621 1.00 92.62 301 GLY A CA 1
ATOM 2389 C C . GLY A 1 301 ? -20.597 -2.218 31.971 1.00 92.62 301 GLY A C 1
ATOM 2390 O O . GLY A 1 301 ? -19.998 -1.204 32.332 1.00 92.62 301 GLY A O 1
ATOM 2391 N N . ARG A 1 302 ? -19.966 -3.395 31.846 1.00 96.75 302 ARG A N 1
ATOM 2392 C CA . ARG A 1 302 ? -18.559 -3.628 32.218 1.00 96.75 302 ARG A CA 1
ATOM 2393 C C . ARG A 1 302 ? -17.689 -3.946 31.009 1.00 96.75 302 ARG A C 1
ATOM 2395 O O . ARG A 1 302 ? -18.143 -4.548 30.043 1.00 96.75 302 ARG A O 1
ATOM 2402 N N . TRP A 1 303 ? -16.426 -3.531 31.077 1.00 98.06 303 TRP A N 1
ATOM 2403 C CA . TRP A 1 303 ? -15.422 -3.821 30.055 1.00 98.06 303 TRP A CA 1
ATOM 2404 C C . TRP A 1 303 ? -14.684 -5.119 30.375 1.00 98.06 303 TRP A C 1
ATOM 2406 O O . TRP A 1 303 ? -14.200 -5.302 31.492 1.00 98.06 303 TRP A O 1
ATOM 2416 N N . HIS A 1 304 ? -14.558 -5.992 29.380 1.00 97.50 304 HIS A N 1
ATOM 2417 C CA . HIS A 1 304 ? -13.852 -7.264 29.487 1.00 97.50 304 HIS A CA 1
ATOM 2418 C C . HIS A 1 304 ? -12.893 -7.425 28.311 1.00 97.50 304 HIS A C 1
ATOM 2420 O O . HIS A 1 304 ? -13.281 -7.217 27.164 1.00 97.50 304 HIS A O 1
ATOM 2426 N N . THR A 1 305 ? -11.640 -7.803 28.572 1.00 98.25 305 THR A N 1
ATOM 2427 C CA . THR A 1 305 ? -10.672 -8.087 27.503 1.00 98.25 305 THR A CA 1
ATOM 2428 C C . THR A 1 305 ? -11.126 -9.296 26.686 1.00 98.25 305 THR A C 1
ATOM 2430 O O . THR A 1 305 ? -11.320 -10.373 27.242 1.00 98.25 305 THR A O 1
ATOM 2433 N N . ILE A 1 306 ? -11.261 -9.116 25.372 1.00 97.75 306 ILE A N 1
ATOM 2434 C CA . ILE A 1 306 ? -11.625 -10.183 24.428 1.00 97.75 306 ILE A CA 1
ATOM 2435 C C . ILE A 1 306 ? -10.412 -10.713 23.661 1.00 97.75 306 ILE A C 1
ATOM 2437 O O . ILE A 1 306 ? -10.371 -11.890 23.320 1.00 97.75 306 ILE A O 1
ATOM 2441 N N . ILE A 1 307 ? -9.395 -9.876 23.444 1.00 98.31 307 ILE A N 1
ATOM 2442 C CA . ILE A 1 307 ? -8.117 -10.292 22.866 1.00 98.31 307 ILE A CA 1
ATOM 2443 C C . ILE A 1 307 ? -6.991 -9.396 23.379 1.00 98.31 307 ILE A C 1
ATOM 2445 O O . ILE A 1 307 ? -7.177 -8.196 23.588 1.00 98.31 307 ILE A O 1
ATOM 2449 N N . ARG A 1 308 ? -5.812 -9.985 23.583 1.00 98.50 308 ARG A N 1
ATOM 2450 C CA . ARG A 1 308 ? -4.570 -9.264 23.866 1.00 98.50 308 ARG A CA 1
ATOM 2451 C C . ARG A 1 308 ? -3.516 -9.686 22.854 1.00 98.50 308 ARG A C 1
ATOM 2453 O O . ARG A 1 308 ? -3.179 -10.864 22.778 1.00 98.50 308 ARG A O 1
ATOM 2460 N N . VAL A 1 309 ? -3.012 -8.721 22.100 1.00 98.31 309 VAL A N 1
ATOM 2461 C CA . VAL A 1 309 ? -1.963 -8.900 21.100 1.00 98.31 309 VAL A CA 1
ATOM 2462 C C . VAL A 1 309 ? -0.623 -8.588 21.752 1.00 98.31 309 VAL A C 1
ATOM 2464 O O . VAL A 1 309 ? -0.502 -7.606 22.488 1.00 98.31 309 VAL A O 1
ATOM 2467 N N . LYS A 1 310 ? 0.373 -9.441 21.506 1.00 97.94 310 LYS A N 1
ATOM 2468 C CA . LYS A 1 310 ? 1.746 -9.258 21.979 1.00 97.94 310 LYS A CA 1
ATOM 2469 C C . LYS A 1 310 ? 2.726 -9.401 20.824 1.00 97.94 310 LYS A C 1
ATOM 2471 O O . LYS A 1 310 ? 2.484 -10.227 19.947 1.00 97.94 310 LYS A O 1
ATOM 2476 N N . ASN A 1 311 ? 3.836 -8.666 20.870 1.00 96.25 311 ASN A N 1
ATOM 2477 C CA . ASN A 1 311 ? 4.896 -8.702 19.855 1.00 96.25 311 ASN A CA 1
ATOM 2478 C C . ASN A 1 311 ? 4.363 -8.481 18.425 1.00 96.25 311 ASN A C 1
ATOM 2480 O O . ASN A 1 311 ? 4.777 -9.161 17.486 1.00 96.25 311 ASN A O 1
ATOM 2484 N N . ASN A 1 312 ? 3.405 -7.568 18.256 1.00 96.88 312 ASN A N 1
ATOM 2485 C CA . ASN A 1 312 ? 2.795 -7.291 16.962 1.00 96.88 312 ASN A CA 1
ATOM 2486 C C . ASN A 1 312 ? 3.821 -6.736 15.966 1.00 96.88 312 ASN A C 1
ATOM 2488 O O . ASN A 1 312 ? 4.529 -5.787 16.274 1.00 96.88 312 ASN A O 1
ATOM 2492 N N . TYR A 1 313 ? 3.842 -7.278 14.755 1.00 93.69 313 TYR A 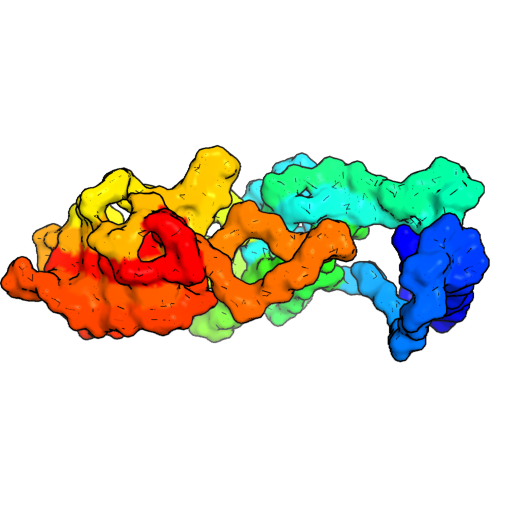N 1
ATOM 2493 C CA . TYR A 1 313 ? 4.633 -6.773 13.627 1.00 93.69 313 TYR A CA 1
ATOM 2494 C C . TYR A 1 313 ? 3.754 -6.477 12.399 1.00 93.69 313 TYR A C 1
ATOM 2496 O O . TYR A 1 313 ? 4.263 -6.210 11.312 1.00 93.69 313 TYR A O 1
ATOM 2504 N N . GLN A 1 314 ? 2.428 -6.558 12.552 1.00 95.56 314 GLN A N 1
ATOM 2505 C CA . GLN A 1 314 ? 1.460 -6.351 11.482 1.00 95.56 314 GLN A CA 1
ATOM 2506 C C . GLN A 1 314 ? 0.821 -4.966 11.600 1.00 95.56 314 GLN A C 1
ATOM 2508 O O . GLN A 1 314 ? 0.370 -4.554 12.670 1.00 95.56 314 GLN A O 1
ATOM 2513 N N . ARG A 1 315 ? 0.762 -4.252 10.473 1.00 96.19 315 ARG A N 1
ATOM 2514 C CA . ARG A 1 315 ? 0.092 -2.950 10.364 1.00 96.19 315 ARG A CA 1
ATOM 2515 C C . ARG A 1 315 ? -1.432 -3.078 10.455 1.00 96.19 315 ARG A C 1
ATOM 2517 O O . ARG A 1 315 ? -2.078 -2.299 11.150 1.00 96.19 315 ARG A O 1
ATOM 2524 N N . LEU A 1 316 ? -1.987 -4.060 9.751 1.00 97.75 316 LEU A N 1
ATOM 2525 C CA . LEU A 1 316 ? -3.412 -4.366 9.715 1.00 97.75 316 LEU A CA 1
ATOM 2526 C C . LEU A 1 316 ? -3.697 -5.542 10.651 1.00 97.75 316 LEU A C 1
ATOM 2528 O O . LEU A 1 316 ? -3.247 -6.658 10.402 1.00 97.75 316 LEU A O 1
ATOM 2532 N N . PHE A 1 317 ? -4.472 -5.296 11.702 1.00 98.06 317 PHE A N 1
ATOM 2533 C CA . PHE A 1 317 ? -4.928 -6.315 12.639 1.00 98.06 317 PHE A CA 1
ATOM 2534 C C . PHE A 1 317 ? -6.442 -6.508 12.513 1.00 98.06 317 PHE A C 1
ATOM 2536 O O . PHE A 1 317 ? -7.201 -5.538 12.529 1.00 98.06 317 PHE A O 1
ATOM 2543 N N . ARG A 1 318 ? -6.891 -7.765 12.423 1.00 97.50 318 ARG A N 1
ATOM 2544 C CA . ARG A 1 318 ? -8.311 -8.145 12.355 1.00 97.50 318 ARG A CA 1
ATOM 2545 C C . ARG A 1 318 ? -8.624 -9.199 13.410 1.00 97.50 318 ARG A C 1
ATOM 2547 O O . ARG A 1 318 ? -7.866 -10.150 13.580 1.00 97.50 318 ARG A O 1
ATOM 2554 N N . TYR A 1 319 ? -9.762 -9.053 14.080 1.00 97.31 319 TYR A N 1
ATOM 2555 C CA . TYR A 1 319 ? -10.248 -10.009 15.071 1.00 97.31 319 TYR A CA 1
ATOM 2556 C C . TYR A 1 319 ? -11.725 -10.328 14.835 1.00 97.31 319 TYR A C 1
ATOM 2558 O O . TYR A 1 319 ? -12.564 -9.429 14.848 1.00 97.31 319 TYR A O 1
ATOM 2566 N N . GLU A 1 320 ? -12.044 -11.607 14.624 1.00 97.12 320 GLU A N 1
ATOM 2567 C CA . GLU A 1 320 ? -13.428 -12.080 14.532 1.00 97.12 320 GLU A CA 1
ATOM 2568 C C . GLU A 1 320 ? -14.024 -12.222 15.936 1.00 97.12 320 GLU A C 1
ATOM 2570 O O . GLU A 1 320 ? -13.587 -13.053 16.732 1.00 97.12 320 GLU A O 1
ATOM 2575 N N . THR A 1 321 ? -15.036 -11.414 16.242 1.00 92.25 321 THR A N 1
ATOM 2576 C CA . THR A 1 321 ? -15.718 -11.418 17.541 1.00 92.25 321 THR A CA 1
ATOM 2577 C C . THR A 1 321 ? -16.935 -12.330 17.541 1.00 92.25 321 THR A C 1
ATOM 2579 O O . THR A 1 321 ? -17.069 -13.150 18.449 1.00 92.25 321 THR A O 1
ATOM 2582 N N . LYS A 1 322 ? -17.815 -12.177 16.538 1.00 94.00 322 LYS A N 1
ATOM 2583 C CA . LYS A 1 322 ? -19.112 -12.872 16.382 1.00 94.00 322 LYS A CA 1
ATOM 2584 C C . LYS A 1 322 ? -19.976 -12.842 17.650 1.00 94.00 322 LYS A C 1
ATOM 2586 O O . LYS A 1 322 ? -20.448 -13.879 18.117 1.00 94.00 322 LYS A O 1
ATOM 2591 N N . ARG A 1 323 ? -20.132 -11.660 18.257 1.00 93.88 323 ARG A N 1
ATOM 2592 C CA . ARG A 1 323 ? -20.797 -11.480 19.561 1.00 93.88 323 ARG A CA 1
ATOM 2593 C C . ARG A 1 323 ? -21.621 -10.204 19.613 1.00 93.88 323 ARG A C 1
ATOM 2595 O O . ARG A 1 323 ? -21.285 -9.211 18.981 1.00 93.88 323 ARG A O 1
ATOM 2602 N N . GLU A 1 324 ? -22.657 -10.232 20.440 1.00 96.75 324 GLU A N 1
ATOM 2603 C CA . GLU A 1 324 ? -23.507 -9.081 20.731 1.00 96.75 324 GLU A CA 1
ATOM 2604 C C . GLU A 1 324 ? -22.960 -8.292 21.930 1.00 96.75 324 GLU A C 1
ATOM 2606 O O . GLU A 1 324 ? -22.845 -8.837 23.033 1.00 96.75 324 GLU A O 1
ATOM 2611 N N . ILE A 1 325 ? -22.594 -7.027 21.725 1.00 97.00 325 ILE A N 1
ATOM 2612 C CA . ILE A 1 325 ? -21.868 -6.205 22.705 1.00 97.00 325 ILE A CA 1
ATOM 2613 C C . ILE A 1 325 ? -22.376 -4.755 22.699 1.00 97.00 325 ILE A C 1
ATOM 2615 O O . ILE A 1 325 ? -23.051 -4.319 21.773 1.00 97.00 325 ILE A O 1
ATOM 2619 N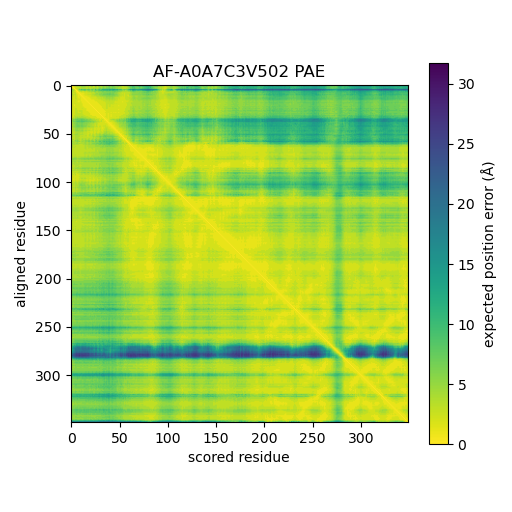 N . GLU A 1 326 ? -22.071 -4.002 23.755 1.00 97.94 326 GLU A N 1
ATOM 2620 C CA . GLU A 1 326 ? -22.497 -2.601 23.951 1.00 97.94 326 GLU A CA 1
ATOM 2621 C C . GLU A 1 326 ? -21.429 -1.587 23.504 1.00 97.94 326 GLU A C 1
ATOM 2623 O O . GLU A 1 326 ? -21.645 -0.375 23.535 1.00 97.94 326 GLU A O 1
ATOM 2628 N N . GLY A 1 327 ? -20.235 -2.065 23.160 1.00 98.06 327 GLY A N 1
ATOM 2629 C CA . GLY A 1 327 ? -19.116 -1.223 22.765 1.00 98.06 327 GLY A CA 1
ATOM 2630 C C . GLY A 1 327 ? -17.800 -1.983 22.683 1.00 98.06 327 GLY A C 1
ATOM 2631 O O . GLY A 1 327 ? -17.677 -3.105 23.181 1.00 98.06 327 GLY A O 1
ATOM 2632 N N . ILE A 1 328 ? -16.806 -1.345 22.076 1.00 98.25 328 ILE A N 1
ATOM 2633 C CA . ILE A 1 328 ? -15.446 -1.864 21.895 1.00 98.25 328 ILE A CA 1
ATOM 2634 C C . ILE A 1 328 ? -14.423 -0.822 22.328 1.00 98.25 328 ILE A C 1
ATOM 2636 O O . ILE A 1 328 ? -14.652 0.373 22.162 1.00 98.25 328 ILE A O 1
ATOM 2640 N N . LYS A 1 329 ? -13.289 -1.258 22.873 1.00 98.75 329 LYS A N 1
ATOM 2641 C CA . LYS A 1 329 ? -12.196 -0.376 23.292 1.00 98.75 329 LYS A CA 1
ATOM 2642 C C . LYS A 1 329 ? -10.852 -0.971 22.921 1.00 98.75 329 LYS A C 1
ATOM 2644 O O . LYS A 1 329 ? -10.580 -2.113 23.272 1.00 98.75 329 LYS A O 1
ATOM 2649 N N . LEU A 1 330 ? -10.008 -0.181 22.274 1.00 98.75 330 LEU A N 1
ATOM 2650 C CA . LEU A 1 330 ? -8.597 -0.471 22.063 1.00 98.75 330 LEU A CA 1
ATOM 2651 C C . LEU A 1 330 ? -7.786 0.205 23.173 1.00 98.75 330 LEU A C 1
ATOM 2653 O O . LEU A 1 330 ? -7.925 1.407 23.387 1.00 98.75 330 LEU A O 1
ATOM 2657 N N . VAL A 1 331 ? -6.932 -0.554 23.856 1.00 98.75 331 VAL A N 1
ATOM 2658 C CA . VAL A 1 331 ? -5.994 -0.039 24.863 1.00 98.75 331 VAL A CA 1
ATOM 2659 C C . VAL A 1 331 ? -4.573 -0.335 24.405 1.00 98.75 331 VAL A C 1
ATOM 2661 O O . VAL A 1 331 ? -4.213 -1.503 24.226 1.00 98.75 331 VAL A O 1
ATOM 2664 N N . LEU A 1 332 ? -3.763 0.709 24.240 1.00 98.75 332 LEU A N 1
ATOM 2665 C CA . LEU A 1 332 ? -2.350 0.567 23.907 1.00 98.75 332 LEU A CA 1
ATOM 2666 C C . LEU A 1 332 ? -1.558 0.191 25.163 1.00 98.75 332 LEU A C 1
ATOM 2668 O O . LEU A 1 332 ? -1.618 0.891 26.171 1.00 98.75 332 LEU A O 1
ATOM 2672 N N . GLU A 1 333 ? -0.784 -0.892 25.112 1.00 98.56 333 GLU A N 1
ATOM 2673 C CA . GLU A 1 333 ? 0.006 -1.367 26.257 1.00 98.56 333 GLU A CA 1
ATOM 2674 C C . GLU A 1 333 ? 1.506 -1.103 26.081 1.00 98.56 333 GLU A C 1
ATOM 2676 O O . GLU A 1 333 ? 2.188 -0.810 27.061 1.00 98.56 333 GLU A O 1
ATOM 2681 N N . LYS A 1 334 ? 2.033 -1.211 24.855 1.00 98.38 334 LYS A N 1
ATOM 2682 C CA . LYS A 1 334 ? 3.462 -1.037 24.558 1.00 98.38 334 LYS A CA 1
ATOM 2683 C C . LYS A 1 334 ? 3.698 -0.744 23.071 1.00 98.38 334 LYS A C 1
ATOM 2685 O O . LYS A 1 334 ? 2.960 -1.235 22.220 1.00 98.38 334 LYS A O 1
ATOM 2690 N N . THR A 1 335 ? 4.747 0.008 22.762 1.00 97.94 335 THR A N 1
ATOM 2691 C CA . THR A 1 335 ? 5.310 0.218 21.414 1.00 97.94 335 THR A CA 1
ATOM 2692 C C . THR A 1 335 ? 6.677 -0.468 21.311 1.00 97.94 335 THR A C 1
ATOM 2694 O O . THR A 1 335 ? 7.293 -0.754 22.338 1.00 97.94 335 THR A O 1
ATOM 2697 N N . HIS A 1 336 ? 7.199 -0.656 20.097 1.00 95.44 336 HIS A N 1
ATOM 2698 C CA . HIS A 1 336 ? 8.539 -1.238 19.878 1.00 95.44 336 HIS A CA 1
ATOM 2699 C C . HIS A 1 336 ? 9.714 -0.352 20.331 1.00 95.44 336 HIS A C 1
ATOM 2701 O O . HIS A 1 336 ? 10.867 -0.754 20.218 1.00 95.44 336 HIS A O 1
ATOM 2707 N N . GLY A 1 337 ? 9.455 0.851 20.851 1.00 94.69 337 GLY A N 1
ATOM 2708 C CA . GLY A 1 337 ? 10.495 1.717 21.418 1.00 94.69 337 GLY A CA 1
ATOM 2709 C C . GLY A 1 337 ? 10.103 3.190 21.536 1.00 94.69 337 GLY A C 1
ATOM 2710 O O . GLY A 1 337 ? 10.657 3.914 22.364 1.00 94.69 337 GLY A O 1
ATOM 2711 N N . ALA A 1 338 ? 9.121 3.653 20.760 1.00 95.25 338 ALA A N 1
ATOM 2712 C CA . ALA A 1 338 ? 8.735 5.059 20.750 1.00 95.25 338 ALA A CA 1
ATOM 2713 C C . ALA A 1 338 ? 7.844 5.434 21.943 1.00 95.25 338 ALA A C 1
ATOM 2715 O O . ALA A 1 338 ? 6.937 4.700 22.330 1.00 95.25 338 ALA A O 1
ATOM 2716 N N . LYS A 1 339 ? 8.009 6.646 22.484 1.00 97.31 339 LYS A N 1
ATOM 2717 C CA . LYS A 1 339 ? 7.155 7.155 23.580 1.00 97.31 339 LYS A CA 1
ATOM 2718 C C . LYS A 1 339 ? 5.694 7.383 23.169 1.00 97.31 339 LYS A C 1
ATOM 2720 O O . LYS A 1 339 ? 4.821 7.421 24.034 1.00 97.31 339 LYS A O 1
ATOM 2725 N N . LYS A 1 340 ? 5.448 7.593 21.874 1.00 97.00 340 LYS A N 1
ATOM 2726 C CA . LYS A 1 340 ? 4.136 7.831 21.263 1.00 97.00 340 LYS A CA 1
ATOM 2727 C C . LYS A 1 340 ? 4.014 7.038 19.963 1.00 97.00 340 LYS A C 1
ATOM 2729 O O . LYS A 1 340 ? 5.025 6.693 19.354 1.00 97.00 340 LYS A O 1
ATOM 2734 N N . THR A 1 341 ? 2.782 6.785 19.551 1.00 97.44 341 THR A N 1
ATOM 2735 C CA . THR A 1 341 ? 2.405 6.109 18.307 1.00 97.44 341 THR A CA 1
ATOM 2736 C C . THR A 1 341 ? 1.127 6.730 17.738 1.00 97.44 341 THR A C 1
ATOM 2738 O O . THR A 1 341 ? 0.568 7.665 18.318 1.00 97.44 341 THR A O 1
ATOM 2741 N N . ARG A 1 342 ? 0.681 6.211 16.597 1.00 97.38 342 ARG A N 1
ATOM 2742 C CA . ARG A 1 342 ? -0.514 6.618 15.869 1.00 97.38 342 ARG A CA 1
ATOM 2743 C C . ARG A 1 342 ? -1.388 5.394 15.606 1.00 97.38 342 ARG A C 1
ATOM 2745 O O . ARG A 1 342 ? -0.893 4.320 15.261 1.00 97.38 342 ARG A O 1
ATOM 2752 N N . ILE A 1 343 ? -2.696 5.565 15.735 1.00 98.31 343 ILE A N 1
ATOM 2753 C CA . ILE A 1 343 ? -3.699 4.625 15.231 1.00 98.31 343 ILE A CA 1
ATOM 2754 C C . ILE A 1 343 ? -4.374 5.300 14.045 1.00 98.31 343 ILE A C 1
ATOM 2756 O O . ILE A 1 343 ? -4.950 6.373 14.202 1.00 98.31 343 ILE A O 1
ATOM 2760 N N . TYR A 1 344 ? -4.268 4.694 12.867 1.00 98.31 344 TYR A N 1
ATOM 2761 C CA . TYR A 1 344 ? -4.820 5.245 11.631 1.00 98.31 344 TYR A CA 1
ATOM 2762 C C . TYR A 1 344 ? -6.274 4.837 11.414 1.00 98.31 344 TYR A C 1
ATOM 2764 O O . TYR A 1 344 ? -7.049 5.615 10.882 1.00 98.31 344 TYR A O 1
ATOM 2772 N N . ALA A 1 345 ? -6.664 3.637 11.850 1.00 98.31 345 ALA A N 1
ATOM 2773 C CA . ALA A 1 345 ? -8.057 3.217 11.791 1.00 98.31 345 ALA A CA 1
ATOM 2774 C C . ALA A 1 345 ? -8.432 2.323 12.968 1.00 98.31 345 ALA A C 1
ATOM 2776 O O . ALA A 1 345 ? -7.645 1.476 13.398 1.00 98.31 345 ALA A O 1
ATOM 2777 N N . PHE A 1 346 ? -9.660 2.480 13.450 1.00 98.50 346 PHE A N 1
ATOM 2778 C CA . PHE A 1 346 ? -10.289 1.565 14.393 1.00 98.50 346 PHE A CA 1
ATOM 2779 C C . PHE A 1 346 ? -11.783 1.522 14.103 1.00 98.50 346 PHE A C 1
ATOM 2781 O O . PHE A 1 346 ? -12.465 2.539 14.229 1.00 98.50 346 PHE A O 1
ATOM 2788 N N . TYR A 1 347 ? -12.283 0.357 13.698 1.00 98.00 347 TYR A N 1
ATOM 2789 C CA . TYR A 1 347 ? -13.678 0.184 13.304 1.00 98.00 347 TYR A CA 1
ATOM 2790 C C . TYR A 1 347 ? -14.164 -1.248 13.537 1.00 98.00 347 TYR A C 1
ATOM 2792 O O . TYR A 1 347 ? -13.381 -2.175 13.765 1.00 98.00 347 TYR A O 1
ATOM 2800 N N . CYS A 1 348 ? -15.480 -1.414 13.492 1.00 95.44 348 CYS A N 1
ATOM 2801 C CA . CYS A 1 348 ? -16.163 -2.690 13.649 1.00 95.44 348 CYS A CA 1
ATOM 2802 C C . CYS A 1 348 ? -17.309 -2.855 12.654 1.00 95.44 348 CYS A C 1
ATOM 2804 O O . CYS A 1 348 ? -17.981 -1.880 12.312 1.00 95.44 348 CYS A O 1
ATOM 2806 N N . GLU A 1 349 ? -17.483 -4.099 12.211 1.00 91.19 349 GLU A N 1
ATOM 2807 C CA . GLU A 1 349 ? -18.475 -4.579 11.240 1.00 91.19 349 GLU A CA 1
ATOM 2808 C C . GLU A 1 349 ? -19.393 -5.622 11.867 1.00 91.19 349 GLU A C 1
ATOM 2810 O O . GLU A 1 349 ? -18.876 -6.477 12.634 1.00 91.19 349 GLU A O 1
#

Radius of gyration: 25.1 Å; Cα contacts (8 Å, |Δi|>4): 685; chains: 1; bounding box: 71×33×63 Å

Secondary structure (DSSP, 8-state):
-----SSS-TTTTHHHHHHHHHHHHHHHHHIIIIISTTHHHHTT--------SPPPS------BSS-B-HHHHHTTT--TTEEEEE-S-EEEEPTTGGGGGGGT--SEEEEP--SSEEEEGGGSBBSS-TT-B--STTSSB-HHHHHHHTSHHHHHHHHHHHHHHHHHHHHHT--GGGGGGGHHHHHHHHHHTT---TT-PPPPPHHHHHSEEEESSS--GGGGSS--S-BTTB--SEEE-TT-EEEEEEEEEEEEEEEEEEE---TTS-----TTS------S--TTSEEEEEEEEEETTEEEEEEEE-S---SEEEEEEEEEEEEEEEEEEEESS-S-EEEEEEEE-

Nearest PDB structures (foldseek):
  4uap-assembly2_B  TM=6.753E-01  e=9.069E-08  Clostridium perfringens ATCC 13124
  8u5b-assembly1_B  TM=5.541E-01  e=1.658E-02  Clostridium perfringens
  8u5f-assembly8_H  TM=5.279E-01  e=2.859E-01  Clostridium perfringens
  4p5h-assembly1_K  TM=4.247E-01  e=5.918E-02  Clostridium perfringens
  3ziw-assembly2_F  TM=4.361E-01  e=7.097E-02  Clostridium perfringens

Foldseek 3Di:
DLDAALVHPCPPCQQVRLVVSVVVVVVVVCCCCPNDPCNVVVPPDDPPDDDSGDDDLADAAAAFLDAAEPVCQLVLVPDPAFQFWFAFWQWAADNRAPCVVVVVHDRTDTDDGHPTGTDGLRQQHHPPDQQHGHFALRTRYDPSVSSTCNDPRNRVSRVVLQVLLNVVCVVVVHHSNCCVVVSVVSNLVCVLVVHDGPPDFHDADPQFVQWDKDKPDDDAVLQRPRFLADDDPDGSWDKDFAFIKMKTFGPDFDFFFKKKWFWDQPPVDDPDDDPPDDPPPPPDTDQQTQAKKFKWFADPNDTDTPDIHHRDRDRMDMDGDRDTTRMMMMGGHHGNHDRMHTINHIHTD